Protein AF-A0A5J4VPL7-F1 (afdb_monomer_lite)

Secondary structure (DSSP, 8-state):
-----S-PEEEEESS-B--S-TTTB--B-TT-EEEEEEEEETTEEEEEETTEEEEEEGGGEEE---PEEPTTSTT-EEEEEEEEEETTEEEEEEEEE-TTSSBGGGS--EEEEE--B-GGG-EE---PEEE--HHHHHTT-HHHHHHH-----EE-----TT--------HHHHHHHHHHHHHHHT--HHHHTSHHHHHHHHHHHHHHHH-TTS-HHHHS----HHHHHHHHHHHHHHHHHHHHHTTTTS-EEEEEEEEEETTEEEEEEEEEETTS-PPPEEEEEEES---HHHHHHHHHHHHHHH-

Radius of gyration: 28.32 Å; chains: 1; bounding box: 57×48×78 Å

Foldseek 3Di:
DDDDPPDFFKKFFCAFDDDPDVPQAPGHHGRDIWTFPDDPDQQWTFIDFQHDTHIDTPVRIDGDQDFDADQADPQWTWRWDDWDDAPNWIKTWTFIAGPVRAGDVNDGWTWIDTQDADPPGWGFPPDIDTDDDVVCVVVVDPVVSVVVDDDGDTDHGPDDVPPPPVDPQDPRNVSVVVVVVCVVVVDDPPVCPDPVNVVVVVVLVVVCVVCVPDDSCNVDPDDDPVVVVVVVVVVVLVVLLVVVLVCVVFAKDKDWDWDQDPNWIKIWIWIDGPPDPDDTHGQDIDTDDPDPVVVVVSVVVSVVSND

Structure (mmCIF, N/CA/C/O backbone):
data_AF-A0A5J4VPL7-F1
#
_entry.id   AF-A0A5J4VPL7-F1
#
loop_
_atom_site.group_PDB
_atom_site.id
_atom_site.type_symbol
_atom_site.label_atom_id
_atom_site.label_alt_id
_atom_site.label_comp_id
_atom_site.label_asym_id
_atom_site.label_entity_id
_atom_site.label_seq_id
_atom_site.pdbx_PDB_ins_code
_atom_site.Cartn_x
_atom_site.Cartn_y
_atom_site.Cartn_z
_atom_site.occupancy
_atom_site.B_iso_or_equiv
_atom_site.auth_seq_id
_atom_site.auth_comp_id
_atom_site.auth_asym_id
_atom_site.auth_atom_id
_atom_site.pdbx_PDB_model_num
ATOM 1 N N . MET A 1 1 ? 12.538 11.332 7.276 1.00 23.44 1 MET A N 1
ATOM 2 C CA . MET A 1 1 ? 12.178 11.199 5.851 1.00 23.44 1 MET A CA 1
ATOM 3 C C . MET A 1 1 ? 12.459 9.764 5.444 1.00 23.44 1 MET A C 1
ATOM 5 O O . MET A 1 1 ? 13.620 9.404 5.334 1.00 23.44 1 MET A O 1
ATOM 9 N N . SER A 1 2 ? 11.433 8.923 5.329 1.00 20.81 2 SER A N 1
ATOM 10 C CA . SER A 1 2 ? 11.562 7.548 4.835 1.00 20.81 2 SER A CA 1
ATOM 11 C C . SER A 1 2 ? 10.943 7.485 3.443 1.00 20.81 2 SER A C 1
ATOM 13 O O . SER A 1 2 ? 9.731 7.590 3.274 1.00 20.81 2 SER A O 1
ATOM 15 N N . TYR A 1 3 ? 11.814 7.392 2.443 1.00 26.14 3 TYR A N 1
ATOM 16 C CA . TYR A 1 3 ? 11.463 7.212 1.042 1.00 26.14 3 TYR A CA 1
ATOM 17 C C . TYR A 1 3 ? 10.992 5.763 0.859 1.00 26.14 3 TYR A C 1
ATOM 19 O O . TYR A 1 3 ? 11.803 4.841 0.879 1.00 26.14 3 TYR A O 1
ATOM 27 N N . ILE A 1 4 ? 9.680 5.542 0.765 1.00 26.72 4 ILE A N 1
ATOM 28 C CA . ILE A 1 4 ? 9.129 4.258 0.315 1.00 26.72 4 ILE A CA 1
ATOM 29 C C . ILE A 1 4 ? 9.133 4.323 -1.220 1.00 26.72 4 ILE A C 1
ATOM 31 O O . ILE A 1 4 ? 8.490 5.229 -1.756 1.00 26.72 4 ILE A O 1
ATOM 35 N N . PRO A 1 5 ? 9.843 3.435 -1.944 1.00 32.41 5 PRO A N 1
ATOM 36 C CA . PRO A 1 5 ? 9.845 3.461 -3.402 1.00 32.41 5 PRO A CA 1
ATOM 37 C C . PRO A 1 5 ? 8.415 3.284 -3.921 1.00 32.41 5 PRO A C 1
ATOM 39 O O . PRO A 1 5 ? 7.732 2.320 -3.581 1.00 32.41 5 PRO A O 1
ATOM 42 N N . GLN A 1 6 ? 7.957 4.244 -4.722 1.00 40.38 6 GLN A N 1
ATOM 43 C CA . GLN A 1 6 ? 6.570 4.371 -5.179 1.00 40.38 6 GLN A CA 1
ATOM 44 C C . GLN A 1 6 ? 6.140 3.358 -6.256 1.00 40.38 6 GLN A C 1
ATOM 46 O O . GLN A 1 6 ? 4.995 3.394 -6.694 1.00 40.38 6 GLN A O 1
ATOM 51 N N . SER A 1 7 ? 6.988 2.414 -6.656 1.00 51.97 7 SER A N 1
ATOM 52 C CA . SER A 1 7 ? 6.589 1.257 -7.461 1.00 51.97 7 SER A CA 1
ATOM 53 C C . SER A 1 7 ? 7.705 0.224 -7.425 1.00 51.97 7 SER A C 1
ATOM 55 O O . SER A 1 7 ? 8.842 0.546 -7.758 1.00 51.97 7 SER A O 1
ATOM 57 N N . LEU A 1 8 ? 7.400 -1.009 -7.028 1.00 61.66 8 LEU A N 1
ATOM 58 C CA . LEU A 1 8 ? 8.299 -2.129 -7.288 1.00 61.66 8 LEU A CA 1
ATOM 59 C C . LEU A 1 8 ? 8.171 -2.510 -8.760 1.00 61.66 8 LEU A C 1
ATOM 61 O O . LEU A 1 8 ? 7.060 -2.786 -9.223 1.00 61.66 8 LEU A O 1
ATOM 65 N N . ASP A 1 9 ? 9.286 -2.531 -9.482 1.00 73.31 9 ASP A N 1
ATOM 66 C CA . ASP A 1 9 ? 9.279 -2.909 -10.890 1.00 73.31 9 ASP A CA 1
ATOM 67 C C . ASP A 1 9 ? 9.077 -4.427 -10.981 1.00 73.31 9 ASP A C 1
ATOM 69 O O . ASP A 1 9 ? 9.859 -5.216 -10.445 1.00 73.31 9 ASP A O 1
ATOM 73 N N . LYS A 1 10 ? 7.979 -4.856 -11.611 1.00 80.69 10 LYS A N 1
ATOM 74 C CA . LYS A 1 10 ? 7.698 -6.279 -11.823 1.00 80.69 10 LYS A CA 1
ATOM 75 C C . LYS A 1 10 ? 8.622 -6.797 -12.920 1.00 80.69 10 LYS A C 1
ATOM 77 O O . LYS A 1 10 ? 8.578 -6.293 -14.037 1.00 80.69 10 LYS A O 1
ATOM 82 N N . CYS A 1 11 ? 9.387 -7.836 -12.626 1.00 86.62 11 CYS A N 1
ATOM 83 C CA . CYS A 1 11 ? 10.280 -8.501 -13.565 1.00 86.62 11 CYS A CA 1
ATOM 84 C C . CYS A 1 11 ? 9.872 -9.968 -13.753 1.00 86.62 11 CYS A C 1
ATOM 86 O O . CYS A 1 11 ? 9.252 -10.575 -12.875 1.00 86.62 11 CYS A O 1
ATOM 88 N N . ILE A 1 12 ? 10.239 -10.541 -14.895 1.00 88.12 12 ILE A N 1
ATOM 89 C CA . ILE A 1 12 ? 10.185 -11.978 -15.168 1.00 88.12 12 ILE A CA 1
ATOM 90 C C . ILE A 1 12 ? 11.605 -12.478 -15.424 1.00 88.12 12 ILE A C 1
ATOM 92 O O . ILE A 1 12 ? 12.397 -11.821 -16.098 1.00 88.12 12 ILE A O 1
ATOM 96 N N . ALA A 1 13 ? 11.925 -13.652 -14.891 1.00 89.81 13 ALA A N 1
ATOM 97 C CA . ALA A 1 13 ? 13.175 -14.331 -15.177 1.00 89.81 13 ALA A CA 1
ATOM 98 C C . ALA A 1 13 ? 13.201 -14.841 -16.630 1.00 89.81 13 ALA A C 1
ATOM 100 O O . ALA A 1 13 ? 12.341 -15.622 -17.044 1.00 89.81 13 ALA A O 1
ATOM 101 N N . THR A 1 14 ? 14.194 -14.435 -17.416 1.00 89.69 14 THR A N 1
ATOM 102 C CA . THR A 1 14 ? 14.330 -14.816 -18.837 1.00 89.69 14 THR A CA 1
ATOM 103 C C . THR A 1 14 ? 14.987 -16.182 -19.030 1.00 89.69 14 THR A C 1
ATOM 105 O O . THR A 1 14 ? 14.786 -16.843 -20.056 1.00 89.69 14 THR A O 1
ATOM 108 N N . LYS A 1 15 ? 15.749 -16.627 -18.029 1.00 91.25 15 LYS A N 1
ATOM 109 C CA . LYS A 1 15 ? 16.484 -17.893 -17.983 1.00 91.25 15 LYS A CA 1
ATOM 110 C C . LYS A 1 15 ? 16.519 -18.432 -16.554 1.00 91.25 15 LYS A C 1
ATOM 112 O O . LYS A 1 15 ? 16.300 -17.683 -15.604 1.00 91.25 15 LYS A O 1
ATOM 117 N N . ASP A 1 16 ? 16.788 -19.726 -16.425 1.00 92.94 16 ASP A N 1
ATOM 118 C CA . ASP A 1 16 ? 17.039 -20.335 -15.122 1.00 92.94 16 ASP A CA 1
ATOM 119 C C . ASP A 1 16 ? 18.330 -19.760 -14.524 1.00 92.94 16 ASP A C 1
ATOM 121 O O . ASP A 1 16 ? 19.319 -19.537 -15.227 1.00 92.94 16 ASP A O 1
ATOM 125 N N . PHE A 1 17 ? 18.319 -19.530 -13.218 1.00 93.62 17 PHE A N 1
ATOM 126 C CA . PHE A 1 17 ? 19.462 -19.063 -12.451 1.00 93.62 17 PHE A CA 1
ATOM 127 C C . PHE A 1 17 ? 19.484 -19.804 -11.116 1.00 93.62 17 PHE A C 1
ATOM 129 O O . PHE A 1 17 ? 18.608 -19.598 -10.281 1.00 93.62 17 PHE A O 1
ATOM 136 N N . ASP A 1 18 ? 20.477 -20.672 -10.914 1.00 94.12 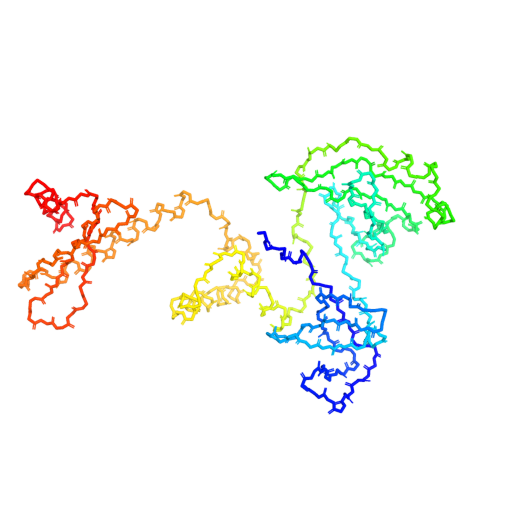18 ASP A N 1
ATOM 137 C CA . ASP A 1 18 ? 20.685 -21.380 -9.646 1.00 94.12 18 ASP A CA 1
ATOM 138 C C . ASP A 1 18 ? 22.063 -21.012 -9.073 1.00 94.12 18 ASP A C 1
ATOM 140 O O . ASP A 1 18 ? 23.076 -21.596 -9.466 1.00 94.12 18 ASP A O 1
ATOM 144 N N . PRO A 1 19 ? 22.139 -19.989 -8.204 1.00 91.00 19 PRO A N 1
ATOM 145 C CA . PRO A 1 19 ? 23.399 -19.546 -7.635 1.00 91.00 19 PRO A CA 1
ATOM 146 C C . PRO A 1 19 ? 23.920 -20.554 -6.598 1.00 91.00 19 PRO A C 1
ATOM 148 O O . PRO A 1 19 ? 23.133 -21.099 -5.816 1.00 91.00 19 PRO A O 1
ATOM 151 N N . PRO A 1 20 ? 25.249 -20.748 -6.509 1.00 85.06 20 PRO A N 1
ATOM 152 C CA . PRO A 1 20 ? 25.846 -21.555 -5.448 1.00 85.06 20 PRO A CA 1
ATOM 153 C C . PRO A 1 20 ? 25.600 -20.944 -4.058 1.00 85.06 20 PRO A C 1
ATOM 155 O O . PRO A 1 20 ? 25.399 -21.673 -3.090 1.00 85.06 20 PRO A O 1
ATOM 158 N N . ASP A 1 21 ? 25.545 -19.611 -3.960 1.00 91.19 21 ASP A N 1
ATOM 159 C CA . ASP A 1 21 ? 25.169 -18.893 -2.741 1.00 91.19 21 ASP A CA 1
ATOM 160 C C . ASP A 1 21 ? 23.673 -18.528 -2.740 1.00 91.19 21 ASP A C 1
ATOM 162 O O . ASP A 1 21 ? 23.258 -17.487 -3.250 1.00 91.19 21 ASP A O 1
ATOM 166 N N . LYS A 1 22 ? 22.858 -19.380 -2.113 1.00 88.81 22 LYS A N 1
ATOM 167 C CA . LYS A 1 22 ? 21.404 -19.176 -1.949 1.00 88.81 22 LYS A CA 1
ATOM 168 C C . LYS A 1 22 ? 21.044 -18.273 -0.762 1.00 88.81 22 LYS A C 1
ATOM 170 O O . LYS A 1 22 ? 19.864 -17.971 -0.544 1.00 88.81 22 LYS A O 1
ATOM 175 N N . VAL A 1 23 ? 22.037 -17.862 0.030 1.00 86.31 23 VAL A N 1
ATOM 176 C CA . VAL A 1 23 ? 21.850 -16.913 1.132 1.00 86.31 23 VAL A CA 1
ATOM 177 C C . VAL A 1 23 ? 21.761 -15.509 0.553 1.00 86.31 23 VAL A C 1
ATOM 179 O O . VAL A 1 23 ? 20.780 -14.812 0.808 1.00 86.31 23 VAL A O 1
ATOM 182 N N . SER A 1 24 ? 22.729 -15.131 -0.284 1.00 87.06 24 SER A N 1
ATOM 183 C CA . SER A 1 24 ? 22.794 -13.781 -0.859 1.00 87.06 24 SER A CA 1
ATOM 184 C C . SER A 1 24 ? 21.960 -13.610 -2.128 1.00 87.06 24 SER A C 1
ATOM 186 O O . SER A 1 24 ? 21.547 -12.488 -2.424 1.00 87.06 24 SER A O 1
ATOM 188 N N . TYR A 1 25 ? 21.702 -14.691 -2.874 1.00 91.38 25 TYR A N 1
ATOM 189 C CA . TYR A 1 25 ? 21.027 -14.637 -4.173 1.00 91.38 25 TYR A CA 1
ATOM 190 C C . TYR A 1 25 ? 19.726 -15.441 -4.213 1.00 91.38 25 TYR A C 1
ATOM 192 O O . TYR A 1 25 ? 19.582 -16.468 -3.547 1.00 91.38 25 TYR A O 1
ATOM 200 N N . TRP A 1 26 ? 18.780 -14.990 -5.039 1.00 92.88 26 TRP A N 1
ATOM 201 C CA . TRP A 1 26 ? 17.583 -15.770 -5.352 1.00 92.88 26 TRP A CA 1
ATOM 202 C C . TRP A 1 26 ? 17.867 -16.794 -6.453 1.00 92.88 26 TRP A C 1
ATOM 204 O O . TRP A 1 26 ? 18.264 -16.382 -7.543 1.00 92.88 26 TRP A O 1
ATOM 214 N N . PRO A 1 27 ? 17.596 -18.095 -6.240 1.00 92.81 27 PRO A N 1
ATOM 215 C CA . PRO A 1 27 ? 17.377 -19.003 -7.355 1.00 92.81 27 PRO A CA 1
ATOM 216 C C . PRO A 1 27 ? 16.074 -18.634 -8.075 1.00 92.81 27 PRO A C 1
ATOM 218 O O . PRO A 1 27 ? 15.053 -18.393 -7.425 1.00 92.81 27 PRO A O 1
ATOM 221 N N . LEU A 1 28 ? 16.111 -18.605 -9.405 1.00 92.19 28 LEU A N 1
ATOM 222 C CA . LEU A 1 28 ? 14.977 -18.281 -10.268 1.00 92.19 28 LEU A CA 1
ATOM 223 C C . LEU A 1 28 ? 14.817 -19.332 -11.359 1.00 92.19 28 LEU A C 1
ATOM 225 O O . LEU A 1 28 ? 15.798 -19.783 -11.951 1.00 92.19 28 LEU A O 1
ATOM 229 N N . LYS A 1 29 ? 13.570 -19.680 -11.666 1.00 91.75 29 LYS A N 1
ATOM 230 C CA . LYS A 1 29 ? 13.224 -20.426 -12.878 1.00 91.75 29 LYS A CA 1
ATOM 231 C C . LYS A 1 29 ? 12.783 -19.476 -13.980 1.00 91.75 29 LYS A C 1
ATOM 233 O O . LYS A 1 29 ? 12.150 -18.458 -13.717 1.00 91.75 29 LYS A O 1
ATOM 238 N N . LYS A 1 30 ? 13.043 -19.825 -15.233 1.00 89.50 30 LYS A N 1
ATOM 239 C CA . LYS A 1 30 ? 12.544 -19.091 -16.394 1.00 89.50 30 LYS A CA 1
ATOM 240 C C . LYS A 1 30 ? 11.022 -18.928 -16.313 1.00 89.50 30 LYS A C 1
ATOM 242 O O . LYS A 1 30 ? 10.291 -19.886 -16.071 1.00 89.50 30 LYS A O 1
ATOM 247 N N . GLY A 1 31 ? 10.549 -17.710 -16.556 1.00 79.94 31 GLY A N 1
ATOM 248 C CA . GLY A 1 31 ? 9.140 -17.330 -16.459 1.00 79.94 31 GLY A CA 1
ATOM 249 C C . GLY A 1 31 ? 8.687 -16.948 -15.047 1.00 79.94 31 GLY A C 1
ATOM 250 O O . GLY A 1 31 ? 7.560 -16.484 -14.879 1.00 79.94 31 GLY A O 1
ATOM 251 N N . GLU A 1 32 ? 9.538 -17.115 -14.034 1.00 85.56 32 GLU A N 1
ATOM 252 C CA . GLU A 1 32 ? 9.217 -16.758 -12.658 1.00 85.56 32 GLU A CA 1
ATOM 253 C C . GLU A 1 32 ? 9.157 -15.240 -12.471 1.00 85.56 32 GLU A C 1
ATOM 255 O O . GLU A 1 32 ? 9.992 -14.497 -12.984 1.00 85.56 32 GLU A O 1
ATOM 260 N N . VAL A 1 33 ? 8.149 -14.782 -11.729 1.00 83.69 33 VAL A N 1
ATOM 261 C CA . VAL A 1 33 ? 7.925 -13.366 -11.433 1.00 83.69 33 VAL A CA 1
ATOM 262 C C . VAL A 1 33 ? 8.683 -12.970 -10.171 1.00 83.69 33 VAL A C 1
ATOM 264 O O . VAL A 1 33 ? 8.578 -13.638 -9.144 1.00 83.69 33 VAL A O 1
ATOM 267 N N . ILE A 1 34 ? 9.368 -11.830 -10.220 1.00 87.31 34 ILE A N 1
ATOM 268 C CA . ILE A 1 34 ? 10.023 -11.219 -9.062 1.00 87.31 34 ILE A CA 1
ATOM 269 C C . ILE A 1 34 ? 9.912 -9.690 -9.114 1.00 87.31 34 ILE A C 1
ATOM 271 O O . ILE A 1 34 ? 9.652 -9.118 -10.169 1.00 87.31 34 ILE A O 1
ATOM 275 N N . TYR A 1 35 ? 10.087 -9.011 -7.981 1.00 83.56 35 TYR A N 1
ATOM 276 C CA . TYR A 1 35 ? 9.955 -7.557 -7.877 1.00 83.56 35 TYR A CA 1
ATOM 277 C C . TYR A 1 35 ? 11.310 -6.897 -7.655 1.00 83.56 35 TYR A C 1
ATOM 279 O O . TYR A 1 35 ? 11.950 -7.131 -6.632 1.00 83.56 35 TYR A O 1
ATOM 287 N N . ARG A 1 36 ? 11.758 -6.049 -8.580 1.00 84.75 36 ARG A N 1
ATOM 288 C CA . ARG A 1 36 ? 12.991 -5.276 -8.422 1.00 84.75 36 ARG A CA 1
ATOM 289 C C . ARG A 1 36 ? 12.736 -4.084 -7.498 1.00 84.75 36 ARG A C 1
ATOM 291 O O . ARG A 1 36 ? 11.857 -3.261 -7.741 1.00 84.75 36 ARG A O 1
ATOM 298 N N . VAL A 1 37 ? 13.521 -4.014 -6.424 1.00 78.19 37 VAL A N 1
ATOM 299 C CA . VAL A 1 37 ? 13.501 -2.932 -5.427 1.00 78.19 37 VAL A CA 1
ATOM 300 C C . VAL A 1 37 ? 14.450 -1.816 -5.841 1.00 78.19 37 VAL A C 1
ATOM 302 O O . VAL A 1 37 ? 14.122 -0.638 -5.741 1.00 78.19 37 VAL A O 1
ATOM 305 N N . SER A 1 38 ? 15.646 -2.188 -6.295 1.00 77.56 38 SER A N 1
ATOM 306 C CA . SER A 1 38 ? 16.658 -1.247 -6.759 1.00 77.56 38 SER A CA 1
ATOM 307 C C . SER A 1 38 ? 17.649 -1.927 -7.698 1.00 77.56 38 SER A C 1
ATOM 309 O O . SER A 1 38 ? 17.846 -3.144 -7.661 1.00 77.56 38 SER A O 1
ATOM 311 N N . LYS A 1 39 ? 18.294 -1.124 -8.545 1.00 81.19 39 LYS A N 1
ATOM 312 C CA . LYS A 1 39 ? 19.410 -1.549 -9.391 1.00 81.19 39 LYS A CA 1
ATOM 313 C C . LYS A 1 39 ? 20.698 -1.012 -8.767 1.00 81.19 39 LYS A C 1
ATOM 315 O O . LYS A 1 39 ? 20.858 0.199 -8.665 1.00 81.19 39 LYS A O 1
ATOM 320 N N . LEU A 1 40 ? 21.580 -1.895 -8.294 1.00 72.56 40 LEU A N 1
ATOM 321 C CA . LEU A 1 40 ? 22.816 -1.492 -7.602 1.00 72.56 40 LEU A CA 1
ATOM 322 C C . LEU A 1 40 ? 23.939 -1.165 -8.590 1.00 72.56 40 LEU A C 1
ATOM 324 O O . LEU A 1 40 ? 24.728 -0.254 -8.358 1.00 72.56 40 LEU A O 1
ATOM 328 N N . LYS A 1 41 ? 24.019 -1.935 -9.678 1.00 71.19 41 LYS A N 1
ATOM 329 C CA . LYS A 1 41 ? 24.999 -1.833 -10.771 1.00 71.19 41 LYS A CA 1
ATOM 330 C C . LYS A 1 41 ? 24.321 -2.293 -12.071 1.00 71.19 41 LYS A C 1
ATOM 332 O O . LYS A 1 41 ? 23.264 -2.925 -11.978 1.00 71.19 41 LYS A O 1
ATOM 337 N N . PRO A 1 42 ? 24.874 -2.021 -13.272 1.00 68.88 42 PRO A N 1
ATOM 338 C CA . PRO A 1 42 ? 24.319 -2.544 -14.527 1.00 68.88 42 PRO A CA 1
ATOM 339 C C . PRO A 1 42 ? 23.983 -4.042 -14.448 1.00 68.88 42 PRO A C 1
ATOM 341 O O . PRO A 1 42 ? 22.933 -4.441 -14.947 1.00 68.88 42 PRO A O 1
ATOM 344 N N . ASP A 1 43 ? 24.772 -4.805 -13.688 1.00 84.38 43 ASP A N 1
ATOM 345 C CA . ASP A 1 43 ? 24.729 -6.268 -13.661 1.00 84.38 43 ASP A CA 1
ATOM 346 C C . ASP A 1 43 ? 23.962 -6.856 -12.470 1.00 84.38 43 ASP A C 1
ATOM 348 O O . ASP A 1 43 ? 23.706 -8.054 -12.457 1.00 84.38 43 ASP A O 1
ATOM 352 N N . LEU A 1 44 ? 23.579 -6.058 -11.462 1.00 89.19 44 LEU A N 1
ATOM 353 C CA . LEU A 1 44 ? 22.960 -6.574 -10.231 1.00 89.19 44 LEU A CA 1
ATOM 354 C C . LEU A 1 44 ? 21.757 -5.751 -9.774 1.00 89.19 44 LEU A C 1
ATOM 356 O O . LEU A 1 44 ? 21.806 -4.521 -9.665 1.00 89.19 44 LEU A O 1
ATOM 360 N N . SER A 1 45 ? 20.698 -6.472 -9.425 1.00 88.25 45 SER A N 1
ATOM 361 C CA . SER A 1 45 ? 19.437 -5.945 -8.924 1.00 88.25 45 SER A CA 1
ATOM 362 C C . SER A 1 45 ? 19.131 -6.517 -7.540 1.00 88.25 45 SER A C 1
ATOM 364 O O . SER A 1 45 ? 19.265 -7.719 -7.310 1.00 88.25 45 SER A O 1
ATOM 366 N N . VAL A 1 46 ? 18.681 -5.666 -6.618 1.00 86.81 46 VAL A N 1
ATOM 367 C CA . VAL A 1 46 ? 18.060 -6.117 -5.367 1.00 86.81 46 VAL A CA 1
ATOM 368 C C . VAL A 1 46 ? 16.616 -6.442 -5.683 1.00 86.81 46 VAL A C 1
ATOM 370 O O . VAL A 1 46 ? 15.860 -5.576 -6.132 1.00 86.81 46 VAL A O 1
ATOM 373 N N . CYS A 1 47 ? 16.242 -7.691 -5.452 1.00 87.25 47 CYS A N 1
ATOM 374 C CA . CYS A 1 47 ? 14.926 -8.196 -5.781 1.00 87.25 47 CYS A CA 1
ATOM 375 C C . CYS A 1 47 ? 14.235 -8.766 -4.546 1.00 87.25 47 CYS A C 1
ATOM 377 O O . CYS A 1 47 ? 14.859 -9.339 -3.652 1.00 87.25 47 CYS A O 1
ATOM 379 N N . LEU A 1 48 ? 12.923 -8.596 -4.514 1.00 80.94 48 LEU A N 1
ATOM 380 C CA . LEU A 1 48 ? 12.034 -8.978 -3.438 1.00 80.94 48 LEU A CA 1
ATOM 381 C C . LEU A 1 48 ? 11.125 -10.106 -3.913 1.00 80.94 48 LEU A C 1
ATOM 383 O O . LEU A 1 48 ? 10.463 -10.002 -4.951 1.00 80.94 48 LEU A O 1
ATOM 387 N N . LYS A 1 49 ? 11.097 -11.177 -3.123 1.00 78.19 49 LYS A N 1
ATOM 388 C CA . LYS A 1 49 ? 10.177 -12.300 -3.280 1.00 78.19 49 LYS A CA 1
ATOM 389 C C . LYS A 1 49 ? 9.630 -12.658 -1.899 1.00 78.19 49 LYS A C 1
ATOM 391 O O . LYS A 1 49 ? 10.393 -12.949 -0.979 1.00 78.19 49 LYS A O 1
ATOM 396 N N . GLY A 1 50 ? 8.309 -12.587 -1.731 1.00 70.94 50 GLY A N 1
ATOM 397 C CA . GLY A 1 50 ? 7.680 -12.698 -0.412 1.00 70.94 50 GLY A CA 1
ATOM 398 C C . GLY A 1 50 ? 8.122 -11.566 0.523 1.00 70.94 50 GLY A C 1
ATOM 399 O O . GLY A 1 50 ? 7.904 -10.397 0.219 1.00 70.94 50 GLY A O 1
ATOM 400 N N . PHE A 1 51 ? 8.745 -11.917 1.651 1.00 65.25 51 PHE A N 1
ATOM 401 C CA . PHE A 1 51 ? 9.231 -10.972 2.671 1.00 65.25 51 PHE A CA 1
ATOM 402 C C . PHE A 1 51 ? 10.757 -10.785 2.662 1.00 65.25 51 PHE A C 1
ATOM 404 O O . PHE A 1 51 ? 11.298 -10.111 3.536 1.00 65.25 51 PHE A O 1
ATOM 411 N N . GLU A 1 52 ? 11.459 -11.383 1.697 1.00 76.31 52 GLU A N 1
ATOM 412 C CA . GLU A 1 52 ? 12.920 -11.423 1.661 1.00 76.31 52 GLU A CA 1
ATOM 413 C C . GLU A 1 52 ? 13.489 -10.688 0.441 1.00 76.31 52 GLU A C 1
ATOM 415 O O . GLU A 1 52 ? 13.073 -10.899 -0.704 1.00 76.31 52 GLU A O 1
ATOM 420 N N . THR A 1 53 ? 14.496 -9.849 0.690 1.00 83.00 53 THR A N 1
ATOM 421 C CA . THR A 1 53 ? 15.292 -9.188 -0.349 1.00 83.00 53 THR A CA 1
ATOM 422 C C . THR A 1 53 ? 16.607 -9.926 -0.559 1.00 83.00 53 THR A C 1
ATOM 424 O O . THR A 1 53 ? 17.381 -10.067 0.388 1.00 83.00 53 THR A O 1
ATOM 427 N N . LYS A 1 54 ? 16.894 -10.337 -1.795 1.00 91.12 54 LYS A N 1
ATOM 428 C CA . LYS A 1 54 ? 18.182 -10.928 -2.190 1.00 91.12 54 LYS A CA 1
ATOM 429 C C . LYS A 1 54 ? 18.622 -10.401 -3.549 1.00 91.12 54 LYS A C 1
ATOM 431 O O . LYS A 1 54 ? 17.868 -9.724 -4.251 1.00 91.12 54 LYS A O 1
ATOM 436 N N . LEU A 1 55 ? 19.865 -10.687 -3.907 1.00 91.56 55 LEU A N 1
ATOM 437 C CA . LEU A 1 55 ? 20.457 -10.259 -5.164 1.00 91.56 55 LEU A CA 1
ATOM 438 C C . LEU A 1 55 ? 20.036 -11.165 -6.320 1.00 91.56 55 LEU A C 1
ATOM 440 O O . LEU A 1 55 ? 19.878 -12.378 -6.174 1.00 91.56 55 LEU A O 1
ATOM 444 N N . VAL A 1 56 ? 19.885 -10.553 -7.488 1.00 91.81 56 VAL A N 1
ATOM 445 C CA . VAL A 1 56 ? 19.657 -11.235 -8.760 1.00 91.81 56 VAL A CA 1
ATOM 446 C C . VAL A 1 56 ? 20.470 -10.523 -9.841 1.00 91.81 56 VAL A C 1
ATOM 448 O O . VAL A 1 56 ? 20.453 -9.286 -9.883 1.00 91.81 56 VAL A O 1
ATOM 451 N N . PRO A 1 57 ? 21.176 -11.256 -10.716 1.00 91.75 57 PRO A N 1
ATOM 452 C CA . PRO A 1 57 ? 21.799 -10.668 -11.893 1.00 91.75 57 PRO A CA 1
ATOM 453 C C . PRO A 1 57 ? 20.775 -9.922 -12.760 1.00 91.75 57 PRO A C 1
ATOM 455 O O . PRO A 1 57 ? 19.701 -10.427 -13.072 1.00 91.75 57 PRO A O 1
ATOM 458 N N . SER A 1 58 ? 21.067 -8.687 -13.147 1.00 87.88 58 SER A N 1
ATOM 459 C CA . SER A 1 58 ? 20.120 -7.880 -13.925 1.00 87.88 58 SER A CA 1
ATOM 460 C C . SER A 1 58 ? 19.858 -8.463 -15.318 1.00 87.88 58 SER A C 1
ATOM 462 O O . SER A 1 58 ? 18.796 -8.219 -15.877 1.00 87.88 58 SER A O 1
ATOM 464 N N . ASP A 1 59 ? 20.791 -9.241 -15.870 1.00 88.56 59 ASP A N 1
ATOM 465 C CA . ASP A 1 59 ? 20.693 -9.879 -17.189 1.00 88.56 59 ASP A CA 1
ATOM 466 C C . ASP A 1 59 ? 19.771 -11.112 -17.211 1.00 88.56 59 ASP A C 1
ATOM 468 O O . ASP A 1 59 ? 19.365 -11.559 -18.285 1.00 88.56 59 ASP A O 1
ATOM 472 N N . VAL A 1 60 ? 19.431 -11.676 -16.043 1.00 91.31 60 VAL A N 1
ATOM 473 C CA . VAL A 1 60 ? 18.426 -12.749 -15.940 1.00 91.31 60 VAL A CA 1
ATOM 474 C C . VAL A 1 60 ? 17.004 -12.196 -15.845 1.00 91.31 60 VAL A C 1
ATOM 476 O O . VAL A 1 60 ? 16.061 -12.979 -15.827 1.00 91.31 60 VAL A O 1
ATOM 479 N N . LEU A 1 61 ? 16.831 -10.873 -15.773 1.00 89.44 61 LEU A N 1
ATOM 480 C CA . LEU A 1 61 ? 15.543 -10.219 -15.566 1.00 89.44 61 LEU A CA 1
ATOM 481 C C . LEU A 1 61 ? 15.116 -9.423 -16.794 1.00 89.44 61 LEU A C 1
ATOM 483 O O . LEU A 1 61 ? 15.873 -8.618 -17.327 1.00 89.44 61 LEU A O 1
ATOM 487 N N . GLU A 1 62 ? 13.855 -9.575 -17.166 1.00 86.94 62 GLU A N 1
ATOM 488 C CA . GLU A 1 62 ? 13.170 -8.700 -18.108 1.00 86.94 62 GLU A CA 1
ATOM 489 C C . GLU A 1 62 ? 12.050 -7.967 -17.379 1.00 86.94 62 GLU A C 1
ATOM 491 O O . GLU A 1 62 ? 11.310 -8.561 -16.589 1.00 86.94 62 GLU A O 1
ATOM 496 N N . ASP A 1 63 ? 11.941 -6.662 -17.610 1.00 80.00 63 ASP A N 1
ATOM 497 C CA . ASP A 1 63 ? 10.883 -5.866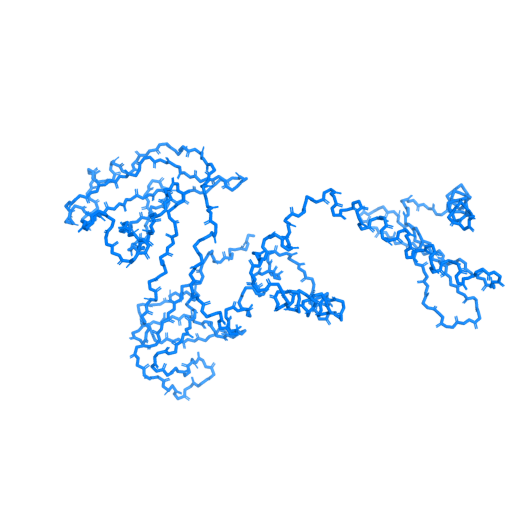 -17.005 1.00 80.00 63 ASP A CA 1
ATOM 498 C C . ASP A 1 63 ? 9.552 -6.238 -17.661 1.00 80.00 63 ASP A C 1
ATOM 500 O O . ASP A 1 63 ? 9.391 -6.200 -18.881 1.00 80.00 63 ASP A O 1
ATOM 504 N N . VAL A 1 64 ? 8.575 -6.618 -16.842 1.00 72.50 64 VAL A N 1
ATOM 505 C CA . VAL A 1 64 ? 7.218 -6.833 -17.328 1.00 72.50 64 VAL A CA 1
ATOM 506 C C . VAL A 1 64 ? 6.648 -5.463 -17.621 1.00 72.50 64 VAL A C 1
ATOM 508 O O . VAL A 1 64 ? 6.427 -4.694 -16.684 1.00 72.50 64 VAL A O 1
ATOM 511 N N . ASP A 1 65 ? 6.377 -5.186 -18.900 1.00 64.44 65 ASP A N 1
ATOM 512 C CA . ASP A 1 65 ? 5.673 -3.982 -19.344 1.00 64.44 65 ASP A CA 1
ATOM 513 C C . ASP A 1 65 ? 4.408 -3.790 -18.486 1.00 64.44 65 ASP A C 1
ATOM 515 O O . ASP A 1 65 ? 3.357 -4.412 -18.689 1.00 64.44 65 ASP A O 1
ATOM 519 N N . THR A 1 66 ? 4.515 -2.935 -17.471 1.00 62.34 66 THR A N 1
ATOM 520 C CA . THR A 1 66 ? 3.389 -2.513 -16.654 1.00 62.34 66 THR A CA 1
ATOM 521 C C . THR A 1 66 ? 2.811 -1.295 -17.342 1.00 62.34 66 THR A C 1
ATOM 523 O O . THR A 1 66 ? 3.272 -0.171 -17.185 1.00 62.34 66 THR A O 1
ATOM 526 N N . PHE A 1 67 ? 1.801 -1.538 -18.171 1.00 68.69 67 PHE A N 1
ATOM 527 C CA . PHE A 1 67 ? 1.009 -0.465 -18.748 1.00 68.69 67 PHE A CA 1
ATOM 528 C C . PHE A 1 67 ? 0.252 0.237 -17.621 1.00 68.69 67 PHE A C 1
ATOM 530 O O . PHE A 1 67 ? -0.581 -0.375 -16.947 1.00 68.69 67 PHE A O 1
ATOM 537 N N . ILE A 1 68 ? 0.562 1.510 -17.401 1.00 72.31 68 ILE A N 1
ATOM 538 C CA . ILE A 1 68 ? -0.118 2.345 -16.406 1.00 72.31 68 ILE A CA 1
ATOM 539 C C . ILE A 1 68 ? -1.177 3.155 -17.143 1.00 72.31 68 ILE A C 1
ATOM 541 O O . ILE A 1 68 ? -0.902 3.678 -18.217 1.00 72.31 68 ILE A O 1
ATOM 545 N N . GLN A 1 69 ? -2.392 3.268 -16.613 1.00 73.25 69 GLN A N 1
ATOM 546 C CA . GLN A 1 69 ? -3.385 4.148 -17.229 1.00 73.25 69 GLN A CA 1
ATOM 547 C C . GLN A 1 69 ? -2.895 5.601 -17.208 1.00 73.25 69 GLN A C 1
ATOM 549 O O . GLN A 1 69 ? -2.364 6.072 -16.201 1.00 73.25 69 GLN A O 1
ATOM 554 N N . HIS A 1 70 ? -3.097 6.313 -18.313 1.00 82.19 70 HIS A N 1
ATOM 555 C CA . HIS A 1 70 ? -2.742 7.715 -18.414 1.00 82.19 70 HIS A CA 1
ATOM 556 C C . HIS A 1 70 ? -3.545 8.550 -17.395 1.00 82.19 70 HIS A C 1
ATOM 558 O O . HIS A 1 70 ? -4.774 8.447 -17.354 1.00 82.19 70 HIS A O 1
ATOM 564 N N . PRO A 1 71 ? -2.898 9.413 -16.588 1.00 76.06 71 PRO A N 1
ATOM 565 C CA . PRO A 1 71 ? -3.543 10.074 -15.450 1.00 76.06 71 PRO A CA 1
ATOM 566 C C . PRO A 1 71 ? -4.670 11.039 -15.841 1.00 76.06 71 PRO A C 1
ATOM 568 O O . PRO A 1 71 ? -5.494 11.380 -14.997 1.00 76.06 71 PRO A O 1
ATOM 571 N N . PHE A 1 72 ? -4.734 11.485 -17.099 1.00 82.62 72 PHE A N 1
ATOM 572 C CA . PHE A 1 72 ? -5.723 12.470 -17.567 1.00 82.62 72 PHE A CA 1
ATOM 573 C C . PHE A 1 72 ? -6.510 12.055 -18.822 1.00 82.62 72 PHE A C 1
ATOM 575 O O . PHE A 1 72 ? -7.387 12.807 -19.255 1.00 82.62 72 PHE A O 1
ATOM 582 N N . GLN A 1 73 ? -6.210 10.889 -19.407 1.00 81.81 73 GLN A N 1
ATOM 583 C CA . GLN A 1 73 ? -6.795 10.428 -20.674 1.00 81.81 73 GLN A CA 1
ATOM 584 C C . GLN A 1 73 ? -7.357 9.016 -20.487 1.00 81.81 73 GLN A C 1
ATOM 586 O O . GLN A 1 73 ? -6.620 8.083 -20.172 1.00 81.81 73 GLN A O 1
ATOM 591 N N . ASP A 1 74 ? -8.665 8.865 -20.668 1.00 78.00 74 ASP A N 1
ATOM 592 C CA . ASP A 1 74 ? -9.340 7.578 -20.517 1.00 78.00 74 ASP A CA 1
ATOM 593 C C . ASP A 1 74 ? -9.023 6.654 -21.700 1.00 78.00 74 ASP A C 1
ATOM 595 O O . ASP A 1 74 ? -8.948 7.094 -22.844 1.00 78.00 74 ASP A O 1
ATOM 599 N N . GLY A 1 75 ? -8.812 5.362 -21.428 1.00 75.38 75 GLY A N 1
ATOM 600 C CA . GLY A 1 75 ? -8.500 4.363 -22.461 1.00 75.38 75 GLY A CA 1
ATOM 601 C C . GLY A 1 75 ? -7.070 4.409 -23.020 1.00 75.38 75 GLY A C 1
ATOM 602 O O . GLY A 1 75 ? -6.701 3.516 -23.787 1.00 75.38 75 GLY A O 1
ATOM 603 N N . VAL A 1 76 ? -6.259 5.387 -22.601 1.00 82.50 76 VAL A N 1
ATOM 604 C CA . VAL A 1 76 ? -4.841 5.511 -22.959 1.00 82.50 76 VAL A CA 1
ATOM 605 C C . VAL A 1 76 ? -3.973 4.931 -21.851 1.00 82.50 76 VAL A C 1
ATOM 607 O O . VAL A 1 76 ? -4.175 5.206 -20.668 1.00 82.50 76 VAL A O 1
ATOM 610 N N . PHE A 1 77 ? -2.982 4.140 -22.237 1.00 83.19 77 PHE A N 1
ATOM 611 C CA . PHE A 1 77 ? -2.013 3.524 -21.345 1.00 83.19 77 PHE A CA 1
ATOM 612 C C . PHE A 1 77 ? -0.602 3.979 -21.678 1.00 83.19 77 PHE A C 1
ATOM 614 O O . PHE A 1 77 ? -0.266 4.258 -22.821 1.00 83.19 77 PHE A O 1
ATOM 621 N N . ILE A 1 78 ? 0.240 4.018 -20.664 1.00 82.44 78 ILE A N 1
ATOM 622 C CA . ILE A 1 78 ? 1.620 4.458 -20.712 1.00 82.44 78 ILE A CA 1
ATOM 623 C C . ILE A 1 78 ? 2.489 3.208 -20.747 1.00 82.44 78 ILE A C 1
ATOM 625 O O . ILE A 1 78 ? 2.553 2.472 -19.760 1.00 82.44 78 ILE A O 1
ATOM 629 N N . LYS A 1 79 ? 3.186 2.982 -21.863 1.00 85.75 79 LYS A N 1
ATOM 630 C CA . LYS A 1 79 ? 4.379 2.132 -21.881 1.00 85.75 79 LYS A CA 1
ATOM 631 C C . LYS A 1 79 ? 5.585 3.001 -21.536 1.00 85.75 79 LYS A C 1
ATOM 633 O O . LYS A 1 79 ? 6.050 3.773 -22.375 1.00 85.75 79 LYS A O 1
ATOM 638 N N . LYS A 1 80 ? 6.041 2.917 -20.286 1.00 82.06 80 LYS A N 1
ATOM 639 C CA . LYS A 1 80 ? 7.197 3.670 -19.780 1.00 82.06 80 LYS A CA 1
ATOM 640 C C . LYS A 1 80 ? 8.453 3.295 -20.571 1.00 82.06 80 LYS A C 1
ATOM 642 O O . LYS A 1 80 ? 8.701 2.114 -20.785 1.00 82.06 80 LYS A O 1
ATOM 647 N N . ASN A 1 81 ? 9.224 4.300 -20.984 1.00 84.44 81 ASN A N 1
ATOM 648 C CA . ASN A 1 81 ? 10.508 4.110 -21.654 1.00 84.44 81 ASN A CA 1
ATOM 649 C C . ASN A 1 81 ? 11.658 4.576 -20.742 1.00 84.44 81 ASN A C 1
ATOM 651 O O . ASN A 1 81 ? 12.443 3.759 -20.274 1.00 84.44 81 ASN A O 1
ATOM 655 N N . GLU A 1 82 ? 11.685 5.858 -20.366 1.00 84.62 82 GLU A N 1
ATOM 656 C CA . GLU A 1 82 ? 12.714 6.429 -19.480 1.00 84.62 82 GLU A CA 1
ATOM 657 C C . GLU A 1 82 ? 12.092 7.447 -18.514 1.00 84.62 82 GLU A C 1
ATOM 659 O O . GLU A 1 82 ? 11.110 8.112 -18.844 1.00 84.62 82 GLU A O 1
ATOM 664 N N . VAL A 1 83 ? 12.673 7.595 -17.321 1.00 83.00 83 VAL A N 1
ATOM 665 C CA . VAL A 1 83 ? 12.430 8.749 -16.443 1.00 83.00 83 VAL A CA 1
ATOM 666 C C . VAL A 1 83 ? 13.758 9.453 -16.216 1.00 83.00 83 VAL A C 1
ATOM 668 O O . VAL A 1 83 ? 14.734 8.809 -15.839 1.00 83.00 83 VAL A O 1
ATOM 671 N N . PHE A 1 84 ? 13.788 10.764 -16.431 1.00 83.62 84 PHE A N 1
ATOM 672 C CA . PHE A 1 84 ? 14.982 11.584 -16.244 1.00 83.62 84 PHE A CA 1
ATOM 673 C C . PHE A 1 84 ? 14.636 12.935 -15.615 1.00 83.62 84 PHE A C 1
ATOM 675 O O . PHE A 1 84 ? 13.475 13.345 -15.590 1.00 83.62 84 PHE A O 1
ATOM 682 N N . GLU A 1 85 ? 15.646 13.627 -15.093 1.00 85.38 85 GLU A N 1
ATOM 683 C CA . GLU A 1 85 ? 15.481 14.941 -14.470 1.00 85.38 85 GLU A CA 1
ATOM 684 C C . GLU A 1 85 ? 15.753 16.078 -15.464 1.00 85.38 85 GLU A C 1
ATOM 686 O O . GLU A 1 85 ? 16.733 16.056 -16.209 1.00 85.38 85 GLU A O 1
ATOM 691 N N . ALA A 1 86 ? 14.879 17.084 -15.468 1.00 86.75 86 ALA A N 1
ATOM 692 C CA . ALA A 1 86 ? 15.012 18.310 -16.247 1.00 86.75 86 ALA A CA 1
ATOM 693 C C . ALA A 1 86 ? 14.388 19.482 -15.478 1.00 86.75 86 ALA A C 1
ATOM 695 O O . ALA A 1 86 ? 13.230 19.403 -15.071 1.00 86.75 86 ALA A O 1
ATOM 696 N N . PHE A 1 87 ? 15.138 20.576 -15.296 1.00 90.06 87 PHE A N 1
ATOM 697 C CA . PHE A 1 87 ? 14.688 21.777 -14.567 1.00 90.06 87 PHE A CA 1
ATOM 698 C C . PHE A 1 87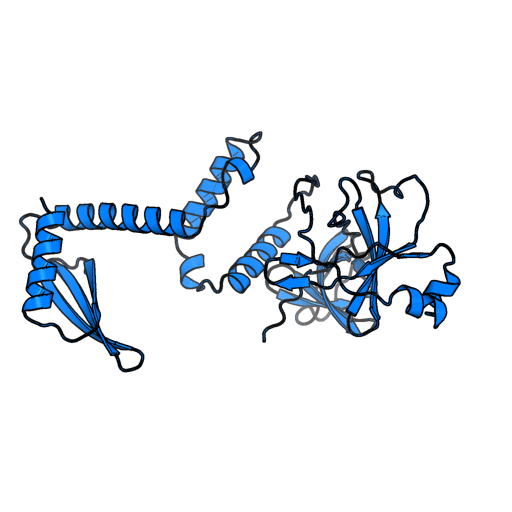 ? 14.086 21.456 -13.188 1.00 90.06 87 PHE A C 1
ATOM 700 O O . PHE A 1 87 ? 12.986 21.909 -12.876 1.00 90.06 87 PHE A O 1
ATOM 707 N N . GLU A 1 88 ? 14.789 20.630 -12.402 1.00 86.69 88 GLU A N 1
ATOM 708 C CA . GLU A 1 88 ? 14.371 20.181 -11.058 1.00 86.69 88 GLU A CA 1
ATOM 709 C C . GLU A 1 88 ? 13.049 19.393 -11.036 1.00 86.69 88 GLU A C 1
ATOM 711 O O . GLU A 1 88 ? 12.383 19.281 -10.007 1.00 86.69 88 GLU A O 1
ATOM 716 N N . LYS A 1 89 ? 12.650 18.827 -12.179 1.00 86.50 89 LYS A N 1
ATOM 717 C CA . LYS A 1 89 ? 11.445 18.009 -12.321 1.00 86.50 89 LYS A CA 1
ATOM 718 C C . LYS A 1 89 ? 11.794 16.655 -12.900 1.00 86.50 89 LYS A C 1
ATOM 720 O O . LYS A 1 89 ? 12.653 16.545 -13.770 1.00 86.50 89 LYS A O 1
ATOM 725 N N . GLN A 1 90 ? 11.051 15.637 -12.488 1.00 86.94 90 GLN A N 1
ATOM 726 C CA . GLN A 1 90 ? 11.078 14.343 -13.157 1.00 86.94 90 GLN A CA 1
ATOM 727 C C . GLN A 1 90 ? 10.175 14.373 -14.391 1.00 86.94 90 GLN A C 1
ATOM 729 O O . GLN A 1 90 ? 9.002 14.754 -14.310 1.00 86.94 90 GLN A O 1
ATOM 734 N N . ILE A 1 91 ? 10.732 13.962 -15.525 1.00 89.31 91 ILE A N 1
ATOM 735 C CA . ILE A 1 91 ? 10.055 13.847 -16.811 1.00 89.31 91 ILE A CA 1
ATOM 736 C C . ILE A 1 91 ? 10.017 12.373 -17.205 1.00 89.31 91 ILE A C 1
ATOM 738 O O . ILE A 1 91 ? 11.041 11.692 -17.206 1.00 89.31 91 ILE A O 1
ATOM 742 N N . LEU A 1 92 ? 8.826 11.887 -17.541 1.00 87.94 92 LEU A N 1
ATOM 743 C CA . LEU A 1 92 ? 8.597 10.541 -18.051 1.00 87.94 92 LEU A CA 1
ATOM 744 C C . LEU A 1 92 ? 8.485 10.584 -19.571 1.00 87.94 92 LEU A C 1
ATOM 746 O O . LEU A 1 92 ? 7.574 11.210 -20.110 1.00 87.94 92 LEU A O 1
ATOM 750 N N . TYR A 1 93 ? 9.380 9.862 -20.231 1.00 89.81 93 TYR A N 1
ATOM 751 C CA . TYR A 1 93 ? 9.303 9.509 -21.639 1.00 89.81 93 TYR A CA 1
ATOM 752 C C . TYR A 1 93 ? 8.558 8.180 -21.791 1.00 89.81 93 TYR A C 1
ATOM 754 O O . TYR A 1 93 ? 8.920 7.171 -21.175 1.00 89.81 93 TYR A O 1
ATOM 762 N N . TYR A 1 94 ? 7.505 8.170 -22.604 1.00 88.69 94 TYR A N 1
ATOM 763 C CA . TYR A 1 94 ? 6.659 6.998 -22.776 1.00 88.69 94 TYR A CA 1
ATOM 764 C C . TYR A 1 94 ? 6.017 6.909 -24.168 1.00 88.69 94 TYR A C 1
ATOM 766 O O . TYR A 1 94 ? 5.985 7.880 -24.931 1.00 88.69 94 TYR A O 1
ATOM 774 N N . HIS A 1 95 ? 5.463 5.732 -24.470 1.00 88.69 95 HIS A N 1
ATOM 775 C CA . HIS A 1 95 ? 4.605 5.505 -25.634 1.00 88.69 95 HIS A CA 1
ATOM 776 C C . HIS A 1 95 ? 3.142 5.331 -25.208 1.00 88.69 95 HIS A C 1
ATOM 778 O O . HIS A 1 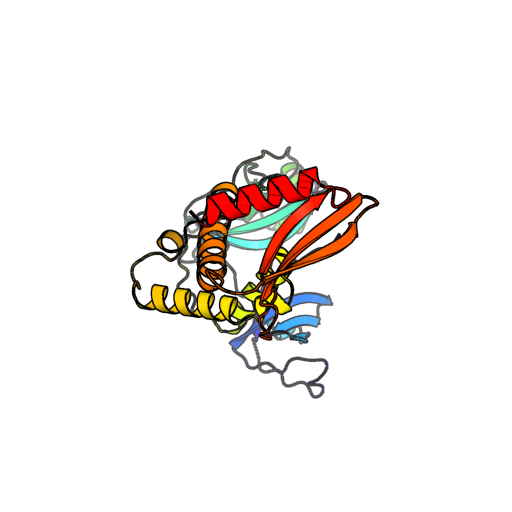95 ? 2.866 4.510 -24.323 1.00 88.69 95 HIS A O 1
ATOM 784 N N . PRO A 1 96 ? 2.196 6.069 -25.815 1.00 88.62 96 PRO A N 1
ATOM 785 C CA . PRO A 1 96 ? 0.778 5.878 -25.564 1.00 88.62 96 PRO A CA 1
ATOM 786 C C . PRO A 1 96 ? 0.283 4.603 -26.257 1.00 88.62 96 PRO A C 1
ATOM 788 O O . PRO A 1 96 ? 0.518 4.375 -27.444 1.00 88.62 96 PRO A O 1
ATOM 791 N N . MET A 1 97 ? -0.452 3.786 -25.517 1.00 85.44 97 MET A N 1
ATOM 792 C CA . MET A 1 97 ? -0.987 2.497 -25.940 1.00 85.44 97 MET A CA 1
ATOM 793 C C . MET A 1 97 ? -2.500 2.471 -25.721 1.00 85.44 97 MET A C 1
ATOM 795 O O . MET A 1 97 ? -3.016 3.141 -24.830 1.00 85.44 97 MET A O 1
ATOM 799 N N . ASN A 1 98 ? -3.226 1.686 -26.508 1.00 82.38 98 ASN A N 1
ATOM 800 C CA . ASN A 1 98 ? -4.638 1.399 -26.266 1.00 82.38 98 ASN A CA 1
ATOM 801 C C . ASN A 1 98 ? -4.814 0.192 -25.320 1.00 82.38 98 ASN A C 1
ATOM 803 O O . ASN A 1 98 ? -3.850 -0.488 -24.963 1.00 82.38 98 ASN A O 1
ATOM 807 N N . GLN A 1 99 ? -6.062 -0.119 -24.951 1.00 73.56 99 GLN A N 1
ATOM 808 C CA . GLN A 1 99 ? -6.407 -1.275 -24.101 1.00 73.56 99 GLN A CA 1
ATOM 809 C C . GLN A 1 99 ? -5.891 -2.623 -24.640 1.00 73.56 99 GLN A C 1
ATOM 811 O O . GLN A 1 99 ? -5.597 -3.530 -23.867 1.00 73.56 99 GLN A O 1
ATOM 816 N N . GLN A 1 100 ? -5.740 -2.752 -25.961 1.00 76.56 100 GLN A N 1
ATOM 817 C CA . GLN A 1 100 ? -5.231 -3.959 -26.622 1.00 76.56 100 GLN A CA 1
ATOM 818 C C . GLN A 1 100 ? -3.695 -4.019 -26.670 1.00 76.56 100 GLN A C 1
ATOM 820 O O . GLN A 1 100 ? -3.147 -4.883 -27.353 1.00 76.56 100 GLN A O 1
ATOM 825 N N . ARG A 1 101 ? -2.990 -3.108 -25.981 1.00 72.50 101 ARG A N 1
ATOM 826 C CA . ARG A 1 101 ? -1.521 -2.986 -26.000 1.00 72.50 101 ARG A CA 1
ATOM 827 C C . ARG A 1 101 ? -0.955 -2.737 -27.399 1.00 72.50 101 ARG A C 1
ATOM 829 O O . ARG A 1 101 ? 0.172 -3.124 -27.697 1.00 72.50 101 ARG A O 1
ATOM 836 N N . LYS A 1 102 ? -1.724 -2.075 -28.258 1.00 81.81 102 LYS A N 1
ATOM 837 C CA . LYS A 1 102 ? -1.235 -1.528 -29.526 1.00 81.81 102 LYS A CA 1
ATOM 838 C C . LYS A 1 102 ? -0.972 -0.042 -29.353 1.00 81.81 102 LYS A C 1
ATOM 840 O O . LYS A 1 102 ? -1.589 0.593 -28.499 1.00 81.81 102 LYS A O 1
ATOM 845 N N . ASN A 1 103 ? -0.091 0.505 -30.181 1.00 81.81 103 ASN A N 1
ATOM 846 C CA . ASN A 1 103 ? 0.144 1.943 -30.236 1.00 81.81 103 ASN A CA 1
ATOM 847 C C . ASN A 1 103 ? -1.191 2.688 -30.365 1.00 81.81 103 ASN A C 1
ATOM 849 O O . ASN A 1 103 ? -2.036 2.318 -31.188 1.00 81.81 103 ASN A O 1
ATOM 853 N N . HIS A 1 104 ? -1.391 3.709 -29.535 1.00 72.31 104 HIS A N 1
ATOM 854 C CA . HIS A 1 104 ? -2.577 4.552 -29.606 1.00 72.31 104 HIS A CA 1
ATOM 855 C C . HIS A 1 104 ? -2.635 5.222 -30.990 1.00 72.31 104 HIS A C 1
ATOM 857 O O . HIS A 1 104 ? -1.647 5.794 -31.446 1.00 72.31 104 HIS A O 1
ATOM 863 N N . ASP A 1 105 ? -3.768 5.107 -31.686 1.00 73.31 105 ASP A N 1
ATOM 864 C CA . ASP A 1 105 ? -3.948 5.494 -33.100 1.00 73.31 105 ASP A CA 1
ATOM 865 C C . ASP A 1 105 ? -3.057 4.743 -34.117 1.00 73.31 105 ASP A C 1
ATOM 867 O O . ASP A 1 105 ? -2.909 5.182 -35.255 1.00 73.31 105 ASP A O 1
ATOM 871 N N . GLY A 1 106 ? -2.434 3.623 -33.732 1.00 70.31 106 GLY A N 1
ATOM 872 C CA . GLY A 1 106 ? -1.581 2.810 -34.611 1.00 70.31 106 GLY A CA 1
ATOM 873 C C . GLY A 1 106 ? -0.183 3.381 -34.888 1.00 70.31 106 GLY A C 1
ATOM 874 O O . GLY A 1 106 ? 0.619 2.715 -35.539 1.00 70.31 106 GLY A O 1
ATOM 875 N N . LEU A 1 107 ? 0.149 4.566 -34.365 1.00 72.75 107 LEU A N 1
ATOM 876 C CA . LEU A 1 107 ? 1.428 5.249 -34.593 1.00 72.75 107 LEU A CA 1
ATOM 877 C C . LEU A 1 107 ? 2.328 5.183 -33.357 1.00 72.75 107 LEU A C 1
ATOM 879 O O . LEU A 1 107 ? 1.885 5.484 -32.250 1.00 72.75 107 LEU A O 1
ATOM 883 N N . LEU A 1 108 ? 3.609 4.851 -33.539 1.00 80.06 108 LEU A N 1
ATOM 884 C CA . LEU A 1 108 ? 4.593 4.954 -32.461 1.00 80.06 108 LEU A CA 1
ATOM 885 C C . LEU A 1 108 ? 4.874 6.440 -32.189 1.00 80.06 108 LEU A C 1
ATOM 887 O O . LEU A 1 108 ? 5.516 7.107 -32.993 1.00 80.06 108 LEU A O 1
ATOM 891 N N . ARG A 1 109 ? 4.355 6.965 -31.076 1.00 84.00 109 ARG A N 1
ATOM 892 C CA . ARG A 1 109 ? 4.545 8.363 -30.657 1.00 84.00 109 ARG A CA 1
ATOM 893 C C . ARG A 1 109 ? 5.461 8.427 -29.443 1.00 84.00 109 ARG A C 1
ATOM 895 O O . ARG A 1 109 ? 5.322 7.596 -28.545 1.00 84.00 109 ARG A O 1
ATOM 902 N N . HIS A 1 110 ? 6.358 9.410 -29.397 1.00 88.69 110 HIS A N 1
ATOM 903 C CA . HIS A 1 110 ? 7.186 9.677 -28.223 1.00 88.69 110 HIS A CA 1
ATOM 904 C C . HIS A 1 110 ? 6.598 10.860 -27.458 1.00 88.69 110 HIS A C 1
ATOM 906 O O . HIS A 1 110 ? 6.612 11.995 -27.943 1.00 88.69 110 HIS A O 1
ATOM 912 N N . ASN A 1 111 ? 6.060 10.582 -26.274 1.00 90.94 111 ASN A N 1
ATOM 913 C CA . ASN A 1 111 ? 5.444 11.589 -25.422 1.00 90.94 111 ASN A CA 1
ATOM 914 C C . ASN A 1 111 ? 6.254 11.790 -24.147 1.00 90.94 111 ASN A C 1
ATOM 916 O O . ASN A 1 111 ? 6.844 10.850 -23.607 1.00 90.94 111 ASN A O 1
ATOM 920 N N . PHE A 1 112 ? 6.227 13.025 -23.658 1.00 92.12 112 PHE A N 1
ATOM 921 C CA . PHE A 1 112 ? 6.901 13.448 -22.444 1.00 92.12 112 PHE A CA 1
ATOM 922 C C . PHE A 1 112 ? 5.891 14.101 -21.507 1.00 92.12 112 PHE A C 1
ATOM 924 O O . PHE A 1 112 ? 5.236 15.079 -21.881 1.00 92.12 112 PHE A O 1
ATOM 931 N N . MET A 1 113 ? 5.793 13.583 -20.283 1.00 91.75 113 MET A N 1
ATOM 932 C CA . MET A 1 113 ? 4.962 14.172 -19.232 1.00 91.75 113 MET A CA 1
ATOM 933 C C . MET A 1 113 ? 5.794 14.543 -18.009 1.00 91.75 113 MET A C 1
ATOM 935 O O . MET A 1 113 ? 6.798 13.905 -17.696 1.00 91.75 113 MET A O 1
ATOM 939 N N . CYS A 1 114 ? 5.334 15.554 -17.279 1.00 89.88 114 CYS A N 1
ATOM 940 C CA . CYS A 1 114 ? 5.897 15.910 -15.987 1.00 89.88 114 CYS A CA 1
ATOM 941 C C . CYS A 1 114 ? 5.298 15.041 -14.878 1.00 89.88 114 CYS A C 1
ATOM 943 O O . CYS A 1 114 ? 4.084 15.018 -14.694 1.00 89.88 114 CYS A O 1
ATOM 945 N N . CYS A 1 115 ? 6.154 14.395 -14.089 1.00 84.50 115 CYS A N 1
ATOM 946 C CA . CYS A 1 115 ? 5.752 13.524 -12.983 1.00 84.50 115 CYS A CA 1
ATOM 947 C C . CYS A 1 115 ? 5.556 14.269 -11.654 1.00 84.50 115 CYS A C 1
ATOM 949 O O . CYS A 1 115 ? 5.427 13.635 -10.608 1.00 84.50 115 CYS A O 1
ATOM 951 N N . GLN A 1 116 ? 5.565 15.606 -11.655 1.00 85.25 116 GLN A N 1
ATOM 952 C CA . GLN A 1 116 ? 5.486 16.381 -10.419 1.00 85.25 116 GLN A CA 1
ATOM 953 C C . GLN A 1 116 ? 4.149 16.150 -9.700 1.00 85.25 116 GLN A C 1
ATOM 955 O O . GLN A 1 116 ? 3.073 16.420 -10.242 1.00 85.25 116 GLN A O 1
ATOM 960 N N . THR A 1 117 ? 4.234 15.720 -8.442 1.00 79.31 117 THR A N 1
ATOM 961 C CA . THR A 1 117 ? 3.092 15.563 -7.534 1.00 79.31 117 THR A CA 1
ATOM 962 C C . THR A 1 117 ? 3.026 16.705 -6.520 1.00 79.31 117 THR A C 1
ATOM 964 O O . THR A 1 117 ? 4.059 17.245 -6.118 1.00 79.31 117 THR A O 1
ATOM 967 N N . PHE A 1 118 ? 1.820 17.043 -6.065 1.00 77.12 118 PHE A N 1
ATOM 968 C CA . PHE A 1 118 ? 1.556 18.069 -5.053 1.00 77.12 118 PHE A CA 1
ATOM 969 C C . PHE A 1 118 ? 0.665 17.521 -3.927 1.00 77.12 118 PHE A C 1
ATOM 971 O O . PHE A 1 118 ? 0.115 16.419 -4.018 1.00 77.12 118 PHE A O 1
ATOM 978 N N . GLU A 1 119 ? 0.489 18.311 -2.865 1.00 71.69 119 GLU A N 1
ATOM 979 C CA . GLU A 1 119 ? -0.432 17.986 -1.772 1.00 71.69 119 GLU A CA 1
ATOM 980 C C . GLU A 1 119 ? -1.865 17.723 -2.265 1.00 71.69 119 GLU A C 1
ATOM 982 O O . GLU A 1 119 ? -2.315 18.239 -3.291 1.00 71.69 119 GLU A O 1
ATOM 987 N N . GLY A 1 120 ? -2.593 16.882 -1.526 1.00 56.78 120 GLY A N 1
ATOM 988 C CA . GLY A 1 120 ? -3.970 16.515 -1.867 1.00 56.78 120 GLY A CA 1
ATOM 989 C C . GLY A 1 120 ? -4.102 15.574 -3.072 1.00 56.78 120 GLY A C 1
ATOM 990 O O . GLY A 1 120 ? -5.208 15.406 -3.582 1.00 56.78 120 GLY A O 1
ATOM 991 N N . GLY A 1 121 ? -3.002 14.958 -3.523 1.00 62.41 121 GLY A N 1
ATOM 992 C CA . GLY A 1 121 ? -3.000 14.008 -4.642 1.00 62.41 121 GLY A CA 1
ATOM 993 C C . GLY A 1 121 ? -3.111 14.670 -6.018 1.00 62.41 121 GLY A C 1
ATOM 994 O O . GLY A 1 121 ? -3.492 14.012 -6.984 1.00 62.41 121 GLY A O 1
ATOM 995 N N . LEU A 1 122 ? -2.813 15.968 -6.110 1.00 72.50 122 LEU A N 1
ATOM 996 C CA . LEU A 1 122 ? -2.761 16.695 -7.376 1.00 72.50 122 LEU A CA 1
ATOM 997 C C . LEU A 1 122 ? -1.478 16.346 -8.138 1.00 72.50 122 LEU A C 1
ATOM 999 O O . LEU A 1 122 ? -0.426 16.114 -7.540 1.00 72.50 122 LEU A O 1
ATOM 1003 N N . GLN A 1 123 ? -1.560 16.352 -9.463 1.00 83.19 123 GLN A N 1
ATOM 1004 C CA . GLN A 1 123 ? -0.432 16.088 -10.354 1.00 83.19 123 GLN A CA 1
ATOM 1005 C C . GLN A 1 123 ? -0.320 17.182 -11.414 1.00 83.19 123 GLN A C 1
ATOM 1007 O O . GLN A 1 123 ? -1.289 17.896 -11.693 1.00 83.19 123 GLN A O 1
ATOM 1012 N N . CYS A 1 124 ? 0.876 17.332 -11.983 1.00 86.19 124 CYS A N 1
ATOM 1013 C CA . CYS A 1 124 ? 1.083 18.211 -13.123 1.00 86.19 124 CYS A CA 1
ATOM 1014 C C . CYS A 1 124 ? 0.300 17.691 -14.337 1.00 86.19 124 CYS A C 1
ATOM 1016 O O . CYS A 1 124 ? 0.543 16.589 -14.814 1.00 86.19 124 CYS A O 1
ATOM 1018 N N . ALA A 1 125 ? -0.622 18.503 -14.842 1.00 86.50 125 ALA A N 1
ATOM 1019 C CA . ALA A 1 125 ? -1.402 18.261 -16.053 1.00 86.50 125 ALA A CA 1
ATOM 1020 C C . ALA A 1 125 ? -0.937 19.156 -17.207 1.00 86.50 125 ALA A C 1
ATOM 1022 O O . ALA A 1 125 ? -1.740 19.589 -18.035 1.00 86.50 125 ALA A O 1
ATOM 1023 N N . TRP A 1 126 ? 0.352 19.503 -17.222 1.00 89.88 126 TRP A N 1
ATOM 1024 C CA . TRP A 1 126 ? 0.933 20.234 -18.338 1.00 89.88 126 TRP A CA 1
ATOM 1025 C C . TRP A 1 126 ? 0.692 19.481 -19.650 1.00 89.88 126 TRP A C 1
ATOM 1027 O O . TRP A 1 126 ? 0.727 18.250 -19.688 1.00 89.88 126 TRP A O 1
ATOM 1037 N N . LYS A 1 127 ? 0.424 20.241 -20.717 1.00 86.00 127 LYS A N 1
ATOM 1038 C CA . LYS A 1 127 ? 0.190 19.686 -22.047 1.00 86.00 127 LYS A CA 1
ATOM 1039 C C . LYS A 1 127 ? 1.442 18.942 -22.492 1.00 86.00 127 LYS A C 1
ATOM 1041 O O . LYS A 1 127 ? 2.476 19.565 -22.695 1.00 86.00 127 LYS A O 1
ATOM 1046 N N . GLU A 1 128 ? 1.307 17.635 -22.654 1.00 85.00 128 GLU A N 1
ATOM 1047 C CA . GLU A 1 128 ? 2.411 16.751 -23.007 1.00 85.00 128 GLU A CA 1
ATOM 1048 C C . GLU A 1 128 ? 3.146 17.239 -24.250 1.00 85.00 128 GLU A C 1
ATOM 1050 O O . GLU A 1 128 ? 2.531 17.656 -25.240 1.00 85.00 128 GLU A O 1
ATOM 1055 N N . TYR A 1 129 ? 4.472 17.156 -24.201 1.00 88.12 129 TYR A N 1
ATOM 1056 C CA . TYR A 1 129 ? 5.288 17.408 -25.372 1.00 88.12 129 TYR A CA 1
ATOM 1057 C C . TYR A 1 129 ? 5.407 16.126 -26.181 1.00 88.12 129 TYR A C 1
ATOM 1059 O O . TYR A 1 129 ? 5.780 15.073 -25.661 1.00 88.12 129 TYR A O 1
ATOM 1067 N N . ARG A 1 130 ? 5.079 16.236 -27.464 1.00 89.00 130 ARG A N 1
ATOM 1068 C CA . ARG A 1 130 ? 5.255 15.176 -28.445 1.00 89.00 130 ARG A CA 1
ATOM 1069 C C . ARG A 1 130 ? 6.506 15.471 -29.256 1.00 89.00 130 ARG A C 1
ATOM 1071 O O . ARG A 1 130 ? 6.638 16.563 -29.804 1.00 89.00 130 ARG A O 1
ATOM 1078 N N . CYS A 1 131 ? 7.374 14.476 -29.374 1.00 83.06 131 CYS A N 1
ATOM 1079 C CA . CYS A 1 131 ? 8.550 14.531 -30.228 1.00 83.06 131 CYS A CA 1
ATOM 1080 C C . CYS A 1 131 ? 8.493 13.357 -31.210 1.00 83.06 131 CYS A C 1
ATOM 1082 O O . CYS A 1 131 ? 8.321 12.217 -30.801 1.00 83.06 131 CYS A O 1
ATOM 1084 N N . ASP A 1 132 ? 8.601 13.615 -32.506 1.00 73.69 132 ASP A N 1
ATOM 1085 C CA . ASP A 1 132 ? 8.647 12.551 -33.517 1.00 73.69 132 ASP A CA 1
ATOM 1086 C C . ASP A 1 132 ? 10.091 12.152 -33.921 1.00 73.69 132 ASP A C 1
ATOM 1088 O O . ASP A 1 132 ? 10.281 10.997 -34.293 1.00 73.69 132 ASP A O 1
ATOM 1092 N N . PRO A 1 133 ? 11.128 13.020 -33.826 1.00 76.12 133 PRO A N 1
ATOM 1093 C CA . PRO A 1 133 ? 12.517 12.642 -34.135 1.00 76.12 133 PRO A CA 1
ATOM 1094 C C . PRO A 1 133 ? 13.256 11.926 -32.975 1.00 76.12 133 PRO A C 1
ATOM 1096 O O . PRO A 1 133 ? 13.626 12.574 -31.992 1.00 76.12 133 PRO A O 1
ATOM 1099 N N . PRO A 1 134 ? 13.606 10.627 -33.091 1.00 69.81 134 PRO A N 1
ATOM 1100 C CA . PRO A 1 134 ? 14.253 9.879 -32.004 1.00 69.81 134 PRO A CA 1
ATOM 1101 C C . PRO A 1 134 ? 15.661 10.387 -31.655 1.00 69.81 134 PRO A C 1
ATOM 1103 O O . PRO A 1 134 ? 16.067 10.36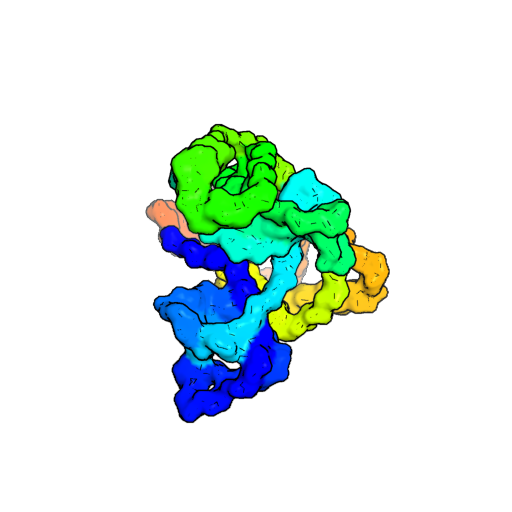6 -30.495 1.00 69.81 134 PRO A O 1
ATOM 1106 N N . ASN A 1 135 ? 16.402 10.898 -32.644 1.00 71.31 135 ASN A N 1
ATOM 1107 C CA . ASN A 1 135 ? 17.762 11.411 -32.441 1.00 71.31 135 ASN A CA 1
ATOM 1108 C C . ASN A 1 135 ? 17.794 12.683 -31.580 1.00 71.31 135 ASN A C 1
ATOM 1110 O O . ASN A 1 135 ? 18.754 12.906 -30.846 1.00 71.31 135 ASN A O 1
ATOM 1114 N N . ILE A 1 136 ? 16.745 13.511 -31.646 1.00 67.94 136 ILE A N 1
ATOM 1115 C CA . ILE A 1 136 ? 16.635 14.725 -30.824 1.00 67.94 136 ILE A CA 1
ATOM 1116 C C . ILE A 1 136 ? 16.443 14.346 -29.348 1.00 67.94 136 ILE A C 1
ATOM 1118 O O . ILE A 1 136 ? 17.035 14.973 -28.469 1.00 67.94 136 ILE A O 1
ATOM 1122 N N . ILE A 1 137 ? 15.685 13.273 -29.093 1.00 74.62 137 ILE A N 1
ATOM 1123 C CA . ILE A 1 137 ? 15.468 12.701 -27.759 1.00 74.62 137 ILE A CA 1
ATOM 1124 C C . ILE A 1 137 ? 16.782 12.138 -27.203 1.00 74.62 137 ILE A C 1
ATOM 1126 O O . ILE A 1 137 ? 17.166 12.473 -26.084 1.00 74.62 137 ILE A O 1
ATOM 1130 N N . ALA A 1 138 ? 17.492 11.326 -27.995 1.00 74.81 138 ALA A N 1
ATOM 1131 C CA . ALA A 1 138 ? 18.741 10.685 -27.579 1.00 74.81 138 ALA A CA 1
ATOM 1132 C C . ALA A 1 138 ? 19.832 11.703 -27.210 1.00 74.81 138 ALA A C 1
ATOM 1134 O O . ALA A 1 138 ? 20.535 11.532 -26.216 1.00 74.81 138 ALA A O 1
ATOM 1135 N N . ASN A 1 139 ? 19.932 12.793 -27.975 1.00 79.81 139 ASN A N 1
ATOM 1136 C CA . ASN A 1 139 ? 20.954 13.818 -27.773 1.00 79.81 139 ASN A CA 1
ATOM 1137 C C . ASN A 1 139 ? 20.575 14.874 -26.723 1.00 79.81 139 ASN A C 1
ATOM 1139 O O . ASN A 1 139 ? 21.396 15.750 -26.452 1.00 79.81 139 ASN A O 1
ATOM 1143 N N . LYS A 1 140 ? 19.350 14.828 -26.167 1.00 81.69 140 LYS A N 1
ATOM 1144 C CA . LYS A 1 140 ? 18.811 15.789 -25.182 1.00 81.69 140 LYS A CA 1
ATOM 1145 C C . LYS A 1 140 ? 19.207 17.241 -25.507 1.00 81.69 140 LYS A C 1
ATOM 1147 O O . LYS A 1 140 ? 19.728 17.955 -24.652 1.00 81.69 140 LYS A O 1
ATOM 1152 N N . SER A 1 141 ? 19.010 17.661 -26.762 1.00 82.44 141 SER A N 1
ATOM 1153 C CA . SER A 1 141 ? 19.483 18.965 -27.252 1.00 82.44 141 SER A CA 1
ATOM 1154 C C . SER A 1 141 ? 18.921 20.131 -26.427 1.00 82.44 141 SER A C 1
ATOM 1156 O O . SER A 1 141 ? 17.854 20.023 -25.824 1.00 82.44 141 SER A O 1
ATOM 1158 N N . ASN A 1 142 ? 19.601 21.283 -26.427 1.00 83.94 142 ASN A N 1
ATOM 1159 C CA . ASN A 1 142 ? 19.107 22.477 -25.724 1.00 83.94 142 ASN A CA 1
ATOM 1160 C C . ASN A 1 142 ? 17.705 22.896 -26.193 1.00 83.94 142 ASN A C 1
ATOM 1162 O O . ASN A 1 142 ? 16.895 23.337 -25.384 1.00 83.94 142 ASN A O 1
ATOM 1166 N N . GLU A 1 143 ? 17.412 22.725 -27.484 1.00 84.38 143 GLU A N 1
ATOM 1167 C CA . GLU A 1 143 ? 16.086 22.959 -28.063 1.00 84.38 143 GLU A CA 1
ATOM 1168 C C . GLU A 1 143 ? 15.041 22.009 -27.461 1.00 84.38 143 GLU A C 1
ATOM 1170 O O . GLU A 1 143 ? 14.018 22.458 -26.943 1.00 84.38 143 GLU A O 1
ATOM 1175 N N . PHE A 1 144 ? 15.339 20.706 -27.427 1.00 87.38 144 PHE A N 1
ATOM 1176 C CA . PHE A 1 144 ? 14.487 19.699 -26.797 1.00 87.38 144 PHE A CA 1
ATOM 1177 C C . PHE A 1 144 ? 14.245 19.997 -25.315 1.00 87.38 144 PHE A C 1
ATOM 1179 O O . PHE A 1 144 ? 13.099 20.028 -24.865 1.00 87.38 144 PHE A O 1
ATOM 1186 N N . MET A 1 145 ? 15.310 20.274 -24.559 1.00 88.25 145 MET A N 1
ATOM 1187 C CA . MET A 1 145 ? 15.204 20.636 -23.147 1.00 88.25 145 MET A CA 1
ATOM 1188 C C . MET A 1 145 ? 14.370 21.912 -22.982 1.00 88.25 145 MET A C 1
ATOM 1190 O O . MET A 1 145 ? 13.510 21.972 -22.108 1.00 88.25 145 MET A O 1
ATOM 1194 N N . GLY A 1 146 ? 14.531 22.900 -23.864 1.00 87.38 146 GLY A N 1
ATOM 1195 C CA . GLY A 1 146 ? 13.710 24.111 -23.889 1.00 87.38 146 GLY A CA 1
ATOM 1196 C C . GLY A 1 146 ? 12.207 23.824 -23.948 1.00 87.38 146 GLY A C 1
ATOM 1197 O O . GLY A 1 146 ? 11.442 24.461 -23.226 1.00 87.38 146 GLY A O 1
ATOM 1198 N N . HIS A 1 147 ? 11.782 22.819 -24.719 1.00 87.69 147 HIS A N 1
ATOM 1199 C CA . HIS A 1 147 ? 10.373 22.417 -24.811 1.00 87.69 147 HIS A CA 1
ATOM 1200 C C . HIS A 1 147 ? 9.821 21.740 -23.551 1.00 87.69 147 HIS A C 1
ATOM 1202 O O . HIS A 1 147 ? 8.611 21.774 -23.326 1.00 87.69 147 HIS A O 1
ATOM 1208 N N . LEU A 1 148 ? 10.676 21.148 -22.712 1.00 90.31 148 LEU A N 1
ATOM 1209 C CA . LEU A 1 148 ? 10.261 20.548 -21.439 1.00 90.31 148 LEU A CA 1
ATOM 1210 C C . LEU A 1 148 ? 10.069 21.593 -20.331 1.00 90.31 148 LEU A C 1
ATOM 1212 O O . LEU A 1 148 ? 9.466 21.296 -19.294 1.00 90.31 148 LEU A O 1
ATOM 1216 N N . LYS A 1 149 ? 10.565 22.822 -20.526 1.00 91.81 149 LYS A N 1
ATOM 1217 C CA . LYS A 1 149 ? 10.411 23.913 -19.564 1.00 91.81 149 LYS A CA 1
ATOM 1218 C C . LYS A 1 149 ? 8.961 24.398 -19.546 1.00 91.81 149 LYS A C 1
ATOM 1220 O O . LYS A 1 149 ? 8.433 24.889 -20.537 1.00 91.81 149 LYS A O 1
ATOM 1225 N N . HIS A 1 150 ? 8.324 24.298 -18.385 1.00 92.62 150 HIS A N 1
ATOM 1226 C CA . HIS A 1 150 ? 6.942 24.731 -18.183 1.00 92.62 150 HIS A CA 1
ATOM 1227 C C . HIS A 1 150 ? 6.680 25.111 -16.726 1.00 92.62 150 HIS A C 1
ATOM 1229 O O . HIS A 1 150 ? 7.431 24.716 -15.832 1.00 92.62 150 HIS A O 1
ATOM 1235 N N . GLU A 1 151 ? 5.575 25.805 -16.468 1.00 92.94 151 GLU A N 1
ATOM 1236 C CA . GLU A 1 151 ? 4.996 25.939 -15.130 1.00 92.94 151 GLU A CA 1
ATOM 1237 C C . GLU A 1 151 ? 3.972 24.827 -14.888 1.00 92.94 151 GLU A C 1
ATOM 1239 O O . GLU A 1 151 ? 3.181 24.488 -15.771 1.00 92.94 151 GLU A O 1
ATOM 1244 N N . CYS A 1 152 ? 4.003 24.212 -13.704 1.00 90.94 152 CYS A N 1
ATOM 1245 C CA . CYS A 1 152 ? 3.155 23.056 -13.434 1.00 90.94 152 CYS A CA 1
ATOM 1246 C C . CYS A 1 152 ? 1.690 23.462 -13.251 1.00 90.94 152 CYS A C 1
ATOM 1248 O O . CYS A 1 152 ? 1.342 24.154 -12.293 1.00 90.94 152 CYS A O 1
ATOM 1250 N N . ILE A 1 153 ? 0.819 22.933 -14.108 1.00 91.81 153 ILE A N 1
ATOM 1251 C CA . ILE A 1 153 ? -0.632 23.089 -13.989 1.00 91.81 153 ILE A CA 1
ATOM 1252 C C . ILE A 1 153 ? -1.147 22.012 -13.035 1.00 91.81 153 ILE A C 1
ATOM 1254 O O . ILE A 1 153 ? -1.080 20.826 -13.347 1.00 91.81 153 ILE A O 1
ATOM 1258 N N . ARG A 1 154 ? -1.642 22.397 -11.857 1.00 90.81 154 ARG A N 1
ATOM 1259 C CA . ARG A 1 154 ? -2.106 21.441 -10.838 1.00 90.81 154 ARG A CA 1
ATOM 1260 C C . ARG A 1 154 ? -3.514 20.952 -11.170 1.00 90.81 154 ARG A C 1
ATOM 1262 O O . ARG A 1 154 ? -4.446 21.749 -11.181 1.00 90.81 154 ARG A O 1
ATOM 1269 N N . SER A 1 155 ? -3.683 19.649 -11.376 1.00 83.94 155 SER A N 1
ATOM 1270 C CA . SER A 1 155 ? -4.997 19.046 -11.613 1.00 83.94 155 SER A CA 1
ATOM 1271 C C . SER A 1 155 ? -5.169 17.740 -10.846 1.00 83.94 155 SER A C 1
ATOM 1273 O O . SER A 1 155 ? -4.194 17.071 -10.495 1.00 83.94 155 SER A O 1
ATOM 1275 N N . LYS A 1 156 ? -6.425 17.369 -10.580 1.00 80.69 156 LYS A N 1
ATOM 1276 C CA . LYS A 1 156 ? -6.744 16.041 -10.052 1.00 80.69 156 LYS A CA 1
ATOM 1277 C C . LYS A 1 156 ? -6.633 15.034 -11.198 1.00 80.69 156 LYS A C 1
ATOM 1279 O O . LYS A 1 156 ? -7.319 15.216 -12.207 1.00 80.69 156 LYS A O 1
ATOM 1284 N N . PRO A 1 157 ? -5.806 13.987 -11.069 1.00 76.00 157 PRO A N 1
ATOM 1285 C CA . PRO A 1 157 ? -5.790 12.927 -12.060 1.00 76.00 157 PRO A CA 1
ATOM 1286 C C . PRO A 1 157 ? -7.156 12.233 -12.093 1.00 76.00 157 PRO A C 1
ATOM 1288 O O . PRO A 1 157 ? -7.812 12.055 -11.066 1.00 76.00 157 PRO A O 1
ATOM 1291 N N . LYS A 1 158 ? -7.579 11.831 -13.289 1.00 70.38 158 LYS A N 1
ATOM 1292 C CA . LYS A 1 158 ? -8.839 11.132 -13.557 1.00 70.38 158 LYS A CA 1
ATOM 1293 C C . LYS A 1 158 ? -8.784 9.645 -13.211 1.00 70.38 158 LYS A C 1
ATOM 1295 O O . LYS A 1 158 ? -9.695 8.938 -13.619 1.00 70.38 158 LYS A O 1
ATOM 1300 N N . PHE A 1 159 ? -7.742 9.180 -12.498 1.00 54.00 159 PHE A N 1
ATOM 1301 C CA . PHE A 1 159 ? -7.504 7.768 -12.172 1.00 54.00 159 PHE A CA 1
ATOM 1302 C C . PHE A 1 159 ? -8.816 7.035 -11.928 1.00 54.00 159 PHE A C 1
ATOM 1304 O O . PHE A 1 159 ? -9.433 7.160 -10.870 1.00 54.00 159 PHE A O 1
ATOM 1311 N N . ASN A 1 160 ? -9.223 6.262 -12.926 1.00 39.38 160 ASN A N 1
ATOM 1312 C CA . ASN A 1 160 ? -10.307 5.330 -12.786 1.00 39.38 160 ASN A CA 1
ATOM 1313 C C . ASN A 1 160 ? -9.621 3.973 -12.645 1.00 39.38 160 ASN A C 1
ATOM 1315 O O . ASN A 1 160 ? -9.196 3.426 -13.654 1.00 39.38 160 ASN A O 1
ATOM 1319 N N . PRO A 1 161 ? -9.460 3.400 -11.439 1.00 40.69 161 PRO A N 1
ATOM 1320 C CA . PRO A 1 161 ? -8.812 2.094 -11.252 1.00 40.69 161 PRO A CA 1
ATOM 1321 C C . PRO A 1 161 ? -9.571 0.923 -11.922 1.00 40.69 161 PRO A C 1
ATOM 1323 O O . PRO A 1 161 ? -9.321 -0.235 -11.616 1.00 40.69 161 PRO A O 1
ATOM 1326 N N . GLN A 1 162 ? -10.511 1.220 -12.824 1.00 36.25 162 GLN A N 1
ATOM 1327 C CA . GLN A 1 162 ? -11.417 0.327 -13.534 1.00 36.25 162 GLN A CA 1
ATOM 1328 C C . GLN A 1 162 ? -10.814 -0.383 -14.741 1.00 36.25 162 GLN A C 1
ATOM 1330 O O . GLN A 1 162 ? -11.545 -1.081 -15.440 1.00 36.25 162 GLN A O 1
ATOM 1335 N N . VAL A 1 163 ? -9.510 -0.283 -14.991 1.00 38.44 163 VAL A N 1
ATOM 1336 C CA . VAL A 1 163 ? -8.898 -1.297 -15.848 1.00 38.44 163 VAL A CA 1
ATOM 1337 C C . VAL A 1 163 ? -8.782 -2.552 -14.993 1.00 38.44 163 VAL A C 1
ATOM 1339 O O . VAL A 1 163 ? -7.770 -2.777 -14.330 1.00 38.44 163 VAL A O 1
ATOM 1342 N N . GLU A 1 164 ? -9.861 -3.340 -14.983 1.00 37.47 164 GLU A N 1
ATOM 1343 C CA . GLU A 1 164 ? -9.829 -4.776 -14.724 1.00 37.47 164 GLU A CA 1
ATOM 1344 C C . GLU A 1 164 ? -8.819 -5.365 -15.704 1.00 37.47 164 GLU A C 1
ATOM 1346 O O . GLU A 1 164 ? -9.122 -5.795 -16.813 1.00 37.47 164 GLU A O 1
ATOM 1351 N N . ILE A 1 165 ? -7.550 -5.309 -15.321 1.00 38.25 165 ILE A N 1
ATOM 1352 C CA . ILE A 1 165 ? -6.592 -6.237 -15.866 1.00 38.25 165 ILE A CA 1
ATOM 1353 C C . ILE A 1 165 ? -7.058 -7.569 -15.290 1.00 38.25 165 ILE A C 1
ATOM 1355 O O . ILE A 1 165 ? -7.107 -7.700 -14.067 1.00 38.25 165 ILE A O 1
ATOM 1359 N N . ASP A 1 166 ? -7.381 -8.525 -16.160 1.00 38.28 166 ASP A N 1
ATOM 1360 C CA . ASP A 1 166 ? -7.523 -9.963 -15.879 1.00 38.28 166 ASP A CA 1
ATOM 1361 C C . ASP A 1 166 ? -6.189 -10.525 -15.326 1.00 38.28 166 ASP A C 1
ATOM 1363 O O . ASP A 1 166 ? -5.534 -11.421 -15.863 1.00 38.28 166 ASP A O 1
ATOM 1367 N N . LYS A 1 167 ? -5.685 -9.907 -14.262 1.00 46.41 167 LYS A N 1
ATOM 1368 C CA . LYS A 1 167 ? -4.475 -10.265 -13.553 1.00 46.41 167 LYS A CA 1
ATOM 1369 C C . LYS A 1 167 ? -4.914 -11.301 -12.544 1.00 46.41 167 LYS A C 1
ATOM 1371 O O . LYS A 1 167 ? -5.538 -10.982 -11.535 1.00 46.41 167 LYS A O 1
ATOM 1376 N N . LYS A 1 168 ? -4.550 -12.555 -12.808 1.00 50.00 168 LYS A N 1
ATOM 1377 C CA . LYS A 1 168 ? -4.412 -13.538 -11.737 1.00 50.00 168 LYS A CA 1
ATOM 1378 C C . LYS A 1 168 ? -3.485 -12.926 -10.689 1.00 50.00 168 LYS A C 1
ATOM 1380 O O . LYS A 1 168 ? -2.291 -12.793 -10.942 1.00 50.00 168 LYS A O 1
ATOM 1385 N N . VAL A 1 169 ? -4.060 -12.515 -9.564 1.00 50.91 169 VAL A N 1
ATOM 1386 C CA . VAL A 1 169 ? -3.302 -12.024 -8.418 1.00 50.91 169 VAL A CA 1
ATOM 1387 C C . VAL A 1 169 ? -2.570 -13.222 -7.827 1.00 50.91 169 VAL A C 1
ATOM 1389 O O . VAL A 1 169 ? -3.207 -14.197 -7.423 1.00 50.91 169 VAL A O 1
ATOM 1392 N N . ILE A 1 170 ? -1.241 -13.178 -7.829 1.00 56.53 170 ILE A N 1
ATOM 1393 C CA . ILE A 1 170 ? -0.414 -14.238 -7.236 1.00 56.53 170 ILE A CA 1
ATOM 1394 C C . ILE A 1 170 ? -0.219 -13.981 -5.731 1.00 56.53 170 ILE A C 1
ATOM 1396 O O . ILE A 1 170 ? -0.288 -12.825 -5.305 1.00 56.53 170 ILE A O 1
ATOM 1400 N N . PRO A 1 171 ? 0.004 -15.017 -4.900 1.00 58.06 171 PRO A N 1
ATOM 1401 C CA . PRO A 1 171 ? 0.188 -14.854 -3.455 1.00 58.06 171 PRO A CA 1
ATOM 1402 C C . PRO A 1 171 ? 1.229 -13.790 -3.084 1.00 58.06 171 PRO A C 1
ATOM 1404 O O . PRO A 1 171 ? 1.010 -13.002 -2.166 1.00 58.06 171 PRO A O 1
ATOM 1407 N N . GLU A 1 172 ? 2.314 -13.705 -3.851 1.00 57.28 172 GLU A N 1
ATOM 1408 C CA . GLU A 1 172 ? 3.395 -12.742 -3.662 1.00 57.28 172 GLU A CA 1
ATOM 1409 C C . GLU A 1 172 ? 2.917 -11.293 -3.838 1.00 57.28 172 GLU A C 1
ATOM 1411 O O . GLU A 1 172 ? 3.318 -10.418 -3.073 1.00 57.28 172 GLU A O 1
ATOM 1416 N N . GLU A 1 173 ? 2.010 -11.030 -4.787 1.00 59.34 173 GLU A N 1
ATOM 1417 C CA . GLU A 1 173 ? 1.410 -9.701 -4.986 1.00 59.34 173 GLU A CA 1
ATOM 1418 C C . GLU A 1 173 ? 0.572 -9.290 -3.775 1.00 59.34 173 GLU A C 1
ATOM 1420 O O . GLU A 1 173 ? 0.639 -8.142 -3.333 1.00 59.34 173 GLU A O 1
ATOM 1425 N N . VAL A 1 174 ? -0.174 -10.233 -3.196 1.00 66.62 174 VAL A N 1
ATOM 1426 C CA . VAL A 1 174 ? -0.966 -9.986 -1.984 1.00 66.62 174 VAL A CA 1
ATOM 1427 C C . VAL A 1 174 ? -0.055 -9.701 -0.793 1.00 66.62 174 VAL A C 1
ATOM 1429 O O . VAL A 1 174 ? -0.288 -8.731 -0.072 1.00 66.62 174 VAL A O 1
ATOM 1432 N N . SER A 1 175 ? 1.005 -10.495 -0.603 1.00 62.50 175 SER A N 1
ATOM 1433 C CA . SER A 1 175 ? 1.992 -10.274 0.462 1.00 62.50 175 SER A CA 1
ATOM 1434 C C . SER A 1 175 ? 2.659 -8.904 0.346 1.00 62.50 175 SER A C 1
ATOM 1436 O O . SER A 1 175 ? 2.830 -8.211 1.350 1.00 62.50 175 SER A O 1
ATOM 1438 N N . MET A 1 176 ? 2.969 -8.470 -0.875 1.00 63.00 176 MET A N 1
ATOM 1439 C CA . MET A 1 176 ? 3.561 -7.160 -1.119 1.00 63.00 176 MET A CA 1
ATOM 1440 C C . MET A 1 176 ? 2.609 -6.005 -0.819 1.00 63.00 176 MET A C 1
ATOM 1442 O O . MET A 1 176 ? 2.984 -5.059 -0.124 1.00 63.00 176 MET A O 1
ATOM 1446 N N . LEU A 1 177 ? 1.367 -6.080 -1.301 1.00 64.94 177 LEU A N 1
ATOM 1447 C CA . LEU A 1 177 ? 0.342 -5.078 -0.997 1.00 64.94 177 LEU A CA 1
ATOM 1448 C C . LEU A 1 177 ? 0.077 -4.986 0.508 1.00 64.94 177 LEU A C 1
ATOM 1450 O O . LEU A 1 177 ? -0.121 -3.894 1.042 1.00 64.94 177 LEU A O 1
ATOM 1454 N N . PHE A 1 178 ? 0.124 -6.121 1.200 1.00 69.44 178 PHE A N 1
ATOM 1455 C CA . PHE A 1 178 ? 0.000 -6.186 2.646 1.00 69.44 178 PHE A CA 1
ATOM 1456 C C . PHE A 1 178 ? 1.161 -5.487 3.365 1.00 69.44 178 PHE A C 1
ATOM 1458 O O . PHE A 1 178 ? 0.915 -4.691 4.269 1.00 69.44 178 PHE A O 1
ATOM 1465 N N . LEU A 1 179 ? 2.409 -5.697 2.934 1.00 62.00 179 LEU A N 1
ATOM 1466 C CA . LEU A 1 179 ? 3.562 -4.970 3.475 1.00 62.00 179 LEU A CA 1
ATOM 1467 C C . LEU A 1 179 ? 3.432 -3.459 3.289 1.00 62.00 179 LEU A C 1
ATOM 1469 O O . LEU A 1 179 ? 3.589 -2.708 4.251 1.00 62.00 179 LEU A O 1
ATOM 1473 N N . VAL A 1 180 ? 3.079 -3.018 2.078 1.00 63.56 180 VAL A N 1
ATOM 1474 C CA . VAL A 1 180 ? 2.855 -1.597 1.778 1.00 63.56 180 VAL A CA 1
ATOM 1475 C C . VAL A 1 180 ? 1.766 -1.022 2.682 1.00 63.56 180 VAL A C 1
ATOM 1477 O O . VAL A 1 180 ? 1.954 0.043 3.264 1.00 63.56 180 VAL A O 1
ATOM 1480 N N . PHE A 1 181 ? 0.654 -1.736 2.860 1.00 67.06 181 PHE A N 1
ATOM 1481 C CA . PHE A 1 181 ? -0.427 -1.322 3.753 1.00 67.06 181 PHE A CA 1
ATOM 1482 C C . PHE A 1 181 ? 0.058 -1.117 5.196 1.00 67.06 181 PHE A C 1
ATOM 1484 O O . PHE A 1 181 ? -0.198 -0.067 5.786 1.00 67.06 181 PHE A O 1
ATOM 1491 N N . ILE A 1 182 ? 0.804 -2.074 5.752 1.00 66.38 182 ILE A N 1
ATOM 1492 C CA . ILE A 1 182 ? 1.326 -1.988 7.123 1.00 66.38 182 ILE A CA 1
ATOM 1493 C C . ILE A 1 182 ? 2.272 -0.795 7.269 1.00 66.38 182 ILE A C 1
ATOM 1495 O O . ILE A 1 182 ? 2.129 -0.012 8.212 1.00 66.38 182 ILE A O 1
ATOM 1499 N N . SER A 1 183 ? 3.200 -0.632 6.321 1.00 54.06 183 SER A N 1
ATOM 1500 C CA . SER A 1 183 ? 4.179 0.456 6.321 1.00 54.06 183 SER A CA 1
ATOM 1501 C C . SER A 1 183 ? 3.527 1.829 6.164 1.00 54.06 183 SER A C 1
ATOM 1503 O O . SER A 1 183 ? 3.884 2.760 6.878 1.00 54.06 183 SER A O 1
ATOM 1505 N N . CYS A 1 184 ? 2.547 1.975 5.270 1.00 56.72 184 CYS A N 1
ATOM 1506 C CA . CYS A 1 184 ? 1.864 3.250 5.047 1.00 56.72 184 CYS A CA 1
ATOM 1507 C C . CYS A 1 184 ? 0.927 3.629 6.199 1.00 56.72 184 CYS A C 1
ATOM 1509 O O . CYS A 1 184 ? 0.762 4.813 6.494 1.00 56.72 184 CYS A O 1
ATOM 1511 N N . CYS A 1 185 ? 0.299 2.647 6.847 1.00 63.06 185 CYS A N 1
ATOM 1512 C CA . CYS A 1 185 ? -0.650 2.895 7.928 1.00 63.06 185 CYS A CA 1
ATOM 1513 C C . CYS A 1 185 ? -0.007 2.899 9.324 1.00 63.06 185 CYS A C 1
ATOM 1515 O O . CYS A 1 185 ? -0.707 3.192 10.293 1.00 63.06 185 CYS A O 1
ATOM 1517 N N . ASN A 1 186 ? 1.294 2.598 9.441 1.00 64.00 186 ASN A N 1
ATOM 1518 C CA . ASN A 1 186 ? 2.015 2.464 10.715 1.00 64.00 186 ASN A CA 1
ATOM 1519 C C . ASN A 1 186 ? 1.277 1.562 11.725 1.00 64.00 186 ASN A C 1
ATOM 1521 O O . ASN A 1 186 ? 1.225 1.849 12.923 1.00 64.00 186 ASN A O 1
ATOM 1525 N N . ILE A 1 187 ? 0.658 0.482 11.240 1.00 69.81 187 ILE A N 1
ATOM 1526 C CA . ILE A 1 187 ? -0.106 -0.439 12.089 1.00 69.81 187 ILE A CA 1
ATOM 1527 C C . ILE A 1 187 ? 0.878 -1.311 12.870 1.00 69.81 187 ILE A C 1
ATOM 1529 O O . ILE A 1 187 ? 1.847 -1.826 12.316 1.00 69.81 187 ILE A O 1
ATOM 1533 N N . SER A 1 188 ? 0.633 -1.505 14.167 1.00 72.69 188 SER A N 1
ATOM 1534 C CA . SER A 1 188 ? 1.506 -2.356 14.983 1.00 72.69 188 SER A CA 1
ATOM 1535 C C . SER A 1 188 ? 1.386 -3.834 14.581 1.00 72.69 188 SER A C 1
ATOM 1537 O O . SER A 1 188 ? 0.279 -4.331 14.363 1.00 72.69 188 SER A O 1
ATOM 1539 N N . PHE A 1 189 ? 2.500 -4.580 14.578 1.00 66.25 189 PHE A N 1
ATOM 1540 C CA . PHE A 1 189 ? 2.506 -6.027 14.287 1.00 66.25 189 PHE A CA 1
ATOM 1541 C C . PHE A 1 189 ? 1.504 -6.818 15.141 1.00 66.25 189 PHE A C 1
ATOM 1543 O O . PHE A 1 189 ? 0.881 -7.768 14.670 1.00 66.25 189 PHE A O 1
ATOM 1550 N N . ARG A 1 190 ? 1.286 -6.384 16.389 1.00 70.44 190 ARG A N 1
ATOM 1551 C CA . ARG A 1 190 ? 0.300 -6.983 17.297 1.00 70.44 190 ARG A CA 1
ATOM 1552 C C . ARG A 1 190 ? -1.136 -6.878 16.772 1.00 70.44 190 ARG A C 1
ATOM 1554 O O . ARG A 1 190 ? -1.919 -7.793 16.993 1.00 70.44 190 ARG A O 1
ATOM 1561 N N . GLN A 1 191 ? -1.494 -5.779 16.109 1.00 72.25 191 GLN A N 1
ATOM 1562 C CA . GLN A 1 191 ? -2.841 -5.577 15.561 1.00 72.25 191 GLN A CA 1
ATOM 1563 C C . GLN A 1 191 ? -3.079 -6.425 14.309 1.00 72.25 191 GLN A C 1
ATOM 1565 O O . GLN A 1 191 ? -4.170 -6.957 14.131 1.00 72.25 191 GLN A O 1
ATOM 1570 N N . ILE A 1 192 ? -2.058 -6.596 13.475 1.00 70.75 192 ILE A N 1
ATOM 1571 C CA . ILE A 1 192 ? -2.137 -7.395 12.246 1.00 70.75 192 ILE A CA 1
ATOM 1572 C C . ILE A 1 192 ? -2.197 -8.894 12.549 1.00 70.75 192 ILE A C 1
ATOM 1574 O O . ILE A 1 192 ? -2.913 -9.633 11.888 1.00 70.75 192 ILE A O 1
ATOM 1578 N N . ASN A 1 193 ? -1.514 -9.337 13.604 1.00 72.81 193 ASN A N 1
ATOM 1579 C CA . ASN A 1 193 ? -1.590 -10.720 14.075 1.00 72.81 193 ASN A CA 1
ATOM 1580 C C . ASN A 1 193 ? -2.803 -10.992 14.977 1.00 72.81 193 ASN A C 1
ATOM 1582 O O . ASN A 1 193 ? -2.871 -12.033 15.627 1.00 72.81 193 ASN A O 1
ATOM 1586 N N . SER A 1 194 ? -3.748 -10.054 15.063 1.00 73.44 194 SER A N 1
ATOM 1587 C CA . SER A 1 194 ? -4.920 -10.213 15.915 1.00 73.44 194 SER A CA 1
ATOM 1588 C C . SER A 1 194 ? -6.004 -11.039 15.222 1.00 73.44 194 SER A C 1
ATOM 1590 O O . SER A 1 194 ? -6.270 -10.890 14.030 1.00 73.44 194 SER A O 1
ATOM 1592 N N . GLU A 1 195 ? -6.678 -11.888 15.990 1.00 70.31 195 GLU A N 1
ATOM 1593 C CA . GLU A 1 195 ? -7.821 -12.673 15.519 1.00 70.31 195 GLU A CA 1
ATOM 1594 C C . GLU A 1 195 ? -8.936 -11.806 14.886 1.00 70.31 195 GLU A C 1
ATOM 1596 O O . GLU A 1 195 ? -9.426 -12.175 13.818 1.00 70.31 195 GLU A O 1
ATOM 1601 N N . PRO A 1 196 ? -9.289 -10.611 15.418 1.00 71.19 196 PRO A N 1
ATOM 1602 C CA . PRO A 1 196 ? -10.236 -9.713 14.753 1.00 71.19 196 PRO A CA 1
ATOM 1603 C C . PRO A 1 196 ? -9.814 -9.286 13.343 1.00 71.19 196 PRO A C 1
ATOM 1605 O O . PRO A 1 196 ? -10.671 -9.163 12.468 1.00 71.19 196 PRO A O 1
ATOM 1608 N N . PHE A 1 197 ? -8.515 -9.068 13.109 1.00 76.62 197 PHE A N 1
ATOM 1609 C CA . PHE A 1 197 ? -8.013 -8.713 11.784 1.00 76.62 197 PHE A CA 1
ATOM 1610 C C . PHE A 1 197 ? -8.204 -9.871 10.799 1.00 76.62 197 PHE A C 1
ATOM 1612 O O . PHE A 1 197 ? -8.784 -9.675 9.731 1.00 76.62 197 PHE A O 1
ATOM 1619 N N . TYR A 1 198 ? -7.804 -11.088 11.176 1.00 75.06 198 TYR A N 1
ATOM 1620 C CA . TYR A 1 198 ? -8.001 -12.267 10.330 1.00 75.06 198 TYR A CA 1
ATOM 1621 C C . TYR A 1 198 ? -9.481 -12.552 10.073 1.00 75.06 198 TYR A C 1
ATOM 1623 O O . TYR A 1 198 ? -9.861 -12.774 8.927 1.00 75.06 198 TYR A O 1
ATOM 1631 N N . ASN A 1 199 ? -10.335 -12.466 11.096 1.00 71.25 199 ASN A N 1
ATOM 1632 C CA . ASN A 1 199 ? -11.780 -12.646 10.942 1.00 71.25 199 ASN A CA 1
ATOM 1633 C C . ASN A 1 199 ? -12.384 -11.634 9.960 1.00 71.25 199 ASN A C 1
ATOM 1635 O O . ASN A 1 199 ? -13.219 -12.005 9.135 1.00 71.25 199 ASN A O 1
ATOM 1639 N N . PHE A 1 200 ? -11.933 -10.377 9.997 1.00 78.19 200 PHE A N 1
ATOM 1640 C CA . PHE A 1 200 ? -12.331 -9.369 9.016 1.00 78.19 200 PHE A CA 1
ATOM 1641 C C . PHE A 1 200 ? -11.892 -9.747 7.594 1.00 78.19 200 PHE A C 1
ATOM 1643 O O . PHE A 1 200 ? -12.727 -9.755 6.690 1.00 78.19 200 PHE A O 1
ATOM 1650 N N . ILE A 1 201 ? -10.619 -10.111 7.392 1.00 77.69 201 ILE A N 1
ATOM 1651 C CA . ILE A 1 201 ? -10.105 -10.533 6.078 1.00 77.69 201 ILE A CA 1
ATOM 1652 C C . ILE A 1 201 ? -10.882 -11.746 5.544 1.00 77.69 201 ILE A C 1
ATOM 1654 O O . ILE A 1 201 ? -11.319 -11.736 4.394 1.00 77.69 201 ILE A O 1
ATOM 1658 N N . TYR A 1 202 ? -11.120 -12.767 6.370 1.00 70.44 202 TYR A N 1
ATOM 1659 C CA . TYR A 1 202 ? -11.892 -13.943 5.966 1.00 70.44 202 TYR A CA 1
ATOM 1660 C C . TYR A 1 202 ? -13.327 -13.584 5.581 1.00 70.44 202 TYR A C 1
ATOM 1662 O O . TYR A 1 202 ? -13.805 -14.043 4.543 1.00 70.44 202 TYR A O 1
ATOM 1670 N N . ALA A 1 203 ? -13.997 -12.728 6.356 1.00 69.81 203 ALA A N 1
ATOM 1671 C CA . ALA A 1 203 ? -15.344 -12.267 6.036 1.00 69.81 203 ALA A CA 1
ATOM 1672 C C . ALA A 1 203 ? -15.383 -11.508 4.699 1.00 69.81 203 ALA A C 1
ATOM 1674 O O . ALA A 1 203 ? -16.262 -11.763 3.878 1.00 69.81 203 ALA A O 1
ATOM 1675 N N . VAL A 1 204 ? -14.397 -10.641 4.438 1.00 73.38 204 VAL A N 1
ATOM 1676 C CA . VAL A 1 204 ? -14.236 -9.935 3.154 1.00 73.38 204 VAL A CA 1
ATOM 1677 C C . VAL A 1 204 ? -14.076 -10.928 2.002 1.00 73.38 204 VAL A C 1
ATOM 1679 O O . VAL A 1 204 ? -14.762 -10.817 0.986 1.00 73.38 204 VAL A O 1
ATOM 1682 N N . MET A 1 205 ? -13.207 -11.931 2.161 1.00 71.38 205 MET A N 1
ATOM 1683 C CA . MET A 1 205 ? -12.978 -12.963 1.146 1.00 71.38 205 MET A CA 1
ATOM 1684 C C . MET A 1 205 ? -14.231 -13.807 0.889 1.00 71.38 205 MET A C 1
ATOM 1686 O O . MET A 1 205 ? -14.535 -14.124 -0.260 1.00 71.38 205 MET A O 1
ATOM 1690 N N . MET A 1 206 ? -14.966 -14.176 1.940 1.00 68.88 206 MET A N 1
ATOM 1691 C CA . MET A 1 206 ? -16.233 -14.899 1.817 1.00 68.88 206 MET A CA 1
ATOM 1692 C C . MET A 1 206 ? -17.279 -14.063 1.083 1.00 68.88 206 MET A C 1
ATOM 1694 O O . MET A 1 206 ? -17.918 -14.570 0.162 1.00 68.88 206 MET A O 1
ATOM 1698 N N . LEU A 1 207 ? -17.405 -12.782 1.433 1.00 66.69 207 LEU A N 1
ATOM 1699 C CA . LEU A 1 207 ? -18.337 -11.858 0.795 1.00 66.69 207 LEU A CA 1
ATOM 1700 C C . LEU A 1 207 ? -18.019 -11.692 -0.698 1.00 66.69 207 LEU A C 1
ATOM 1702 O O . LEU A 1 207 ? -18.904 -11.834 -1.537 1.00 66.69 207 LEU A O 1
ATOM 1706 N N . ALA A 1 208 ? -16.746 -11.497 -1.049 1.00 67.00 208 ALA A N 1
ATOM 1707 C CA . ALA A 1 208 ? -16.310 -11.409 -2.443 1.00 67.00 208 ALA A CA 1
ATOM 1708 C C . ALA A 1 208 ? -16.594 -12.702 -3.237 1.00 67.00 208 ALA A C 1
ATOM 1710 O O . ALA A 1 208 ? -16.944 -12.650 -4.414 1.00 67.00 208 ALA A O 1
ATOM 1711 N N . ARG A 1 209 ? -16.491 -13.878 -2.597 1.00 67.50 209 ARG A N 1
ATOM 1712 C CA . ARG A 1 209 ? -16.836 -15.170 -3.223 1.00 67.50 209 ARG A CA 1
ATOM 1713 C C . ARG A 1 209 ? -18.337 -15.348 -3.437 1.00 67.50 209 ARG A C 1
ATOM 1715 O O . ARG A 1 209 ? -18.720 -15.985 -4.417 1.00 67.50 209 ARG A O 1
ATOM 1722 N N . GLN A 1 210 ? -19.160 -14.839 -2.522 1.00 72.81 210 GLN A N 1
ATOM 1723 C CA . GLN A 1 210 ? -20.621 -14.896 -2.612 1.00 72.81 210 GLN A CA 1
ATOM 1724 C C . GLN A 1 210 ? -21.146 -13.956 -3.701 1.00 72.81 210 GLN A C 1
ATOM 1726 O O . GLN A 1 210 ? -22.005 -14.342 -4.488 1.00 72.81 210 GLN A O 1
ATOM 1731 N N . PHE A 1 211 ? -20.577 -12.756 -3.800 1.00 73.06 211 PHE A N 1
ATOM 1732 C CA . PHE A 1 211 ? -21.022 -11.710 -4.716 1.00 73.06 211 PHE A CA 1
ATOM 1733 C C . PHE A 1 211 ? -20.037 -11.504 -5.872 1.00 73.06 211 PHE A C 1
ATOM 1735 O O . PHE A 1 211 ? -19.522 -10.410 -6.074 1.00 73.06 211 PHE A O 1
ATOM 1742 N N . LYS A 1 212 ? -19.797 -12.557 -6.668 1.00 68.69 212 LYS A N 1
ATOM 1743 C CA . LYS A 1 212 ? -18.802 -12.551 -7.765 1.00 68.69 212 LYS A CA 1
ATOM 1744 C C . LYS A 1 212 ? -19.012 -11.463 -8.826 1.00 68.69 212 LYS A C 1
ATOM 1746 O O . LYS A 1 212 ? -18.073 -11.135 -9.537 1.00 68.69 212 LYS A O 1
ATOM 1751 N N . GLN A 1 213 ? -20.239 -10.963 -8.971 1.00 73.56 213 GLN A N 1
ATOM 1752 C CA . GLN A 1 213 ? -20.604 -9.950 -9.969 1.00 73.56 213 GLN A CA 1
ATOM 1753 C C . GLN A 1 213 ? -20.646 -8.524 -9.402 1.00 73.56 213 GLN A C 1
ATOM 1755 O O . GLN A 1 213 ? -20.850 -7.574 -10.153 1.00 73.56 213 GLN A O 1
ATOM 1760 N N . VAL A 1 214 ? -20.477 -8.360 -8.087 1.00 68.94 214 VAL A N 1
ATOM 1761 C CA . VAL A 1 214 ? -20.478 -7.045 -7.442 1.00 68.94 214 VAL A CA 1
ATOM 1762 C C . VAL A 1 214 ? -19.040 -6.559 -7.360 1.00 68.94 214 VAL A C 1
ATOM 1764 O O . VAL A 1 214 ? -18.157 -7.278 -6.886 1.00 68.94 214 VAL A O 1
ATOM 1767 N N . LYS A 1 215 ? -18.785 -5.325 -7.800 1.00 65.50 215 LYS A N 1
ATOM 1768 C CA . LYS A 1 215 ? -17.448 -4.743 -7.686 1.00 65.50 215 LYS A CA 1
ATOM 1769 C C . LYS A 1 215 ? -17.097 -4.627 -6.204 1.00 65.50 215 LYS A C 1
ATOM 1771 O O . LYS A 1 215 ? -17.890 -4.133 -5.408 1.00 65.50 215 LYS A O 1
ATOM 1776 N N . ILE A 1 216 ? -15.879 -5.018 -5.820 1.00 65.50 216 ILE A N 1
ATOM 1777 C CA . ILE A 1 216 ? -15.396 -4.907 -4.427 1.00 65.50 216 ILE A CA 1
ATOM 1778 C C . ILE A 1 216 ? -15.562 -3.483 -3.870 1.00 65.50 216 ILE A C 1
ATOM 1780 O O . ILE A 1 216 ? -15.790 -3.316 -2.677 1.00 65.50 216 ILE A O 1
ATOM 1784 N N . GLN A 1 217 ? -15.487 -2.465 -4.727 1.00 65.38 217 GLN A N 1
ATOM 1785 C CA . GLN A 1 217 ? -15.675 -1.053 -4.374 1.00 65.38 217 GLN A CA 1
ATOM 1786 C C . GLN A 1 217 ? -17.092 -0.753 -3.860 1.00 65.38 217 GLN A C 1
ATOM 1788 O O . GLN A 1 217 ? -17.246 0.072 -2.962 1.00 65.38 217 GLN A O 1
ATOM 1793 N N . ASP A 1 218 ? -18.093 -1.471 -4.373 1.00 71.88 218 ASP A N 1
ATOM 1794 C CA . ASP A 1 218 ? -19.492 -1.360 -3.954 1.00 71.88 218 ASP A CA 1
ATOM 1795 C C . ASP A 1 218 ? -19.746 -2.159 -2.661 1.00 71.88 218 ASP A C 1
ATOM 1797 O O . ASP A 1 218 ? -20.661 -1.866 -1.894 1.00 71.88 218 ASP A O 1
ATOM 1801 N N . LEU A 1 219 ? -18.912 -3.162 -2.366 1.00 69.19 219 LEU A N 1
ATOM 1802 C CA . LEU A 1 219 ? -18.942 -3.883 -1.088 1.00 69.19 219 LEU A CA 1
ATOM 1803 C C . LEU A 1 219 ? -18.206 -3.104 0.016 1.00 69.19 219 LEU A C 1
ATOM 1805 O O . LEU A 1 219 ? -18.647 -3.073 1.164 1.00 69.19 219 LEU A O 1
ATOM 1809 N N . PHE A 1 220 ? -17.102 -2.440 -0.336 1.00 69.56 220 PHE A N 1
ATOM 1810 C CA . PHE A 1 220 ? -16.215 -1.716 0.575 1.00 69.56 220 PHE A CA 1
ATOM 1811 C C . PHE A 1 220 ? -16.043 -0.266 0.134 1.00 69.56 220 PHE A C 1
ATOM 1813 O O . PHE A 1 220 ? -14.983 0.160 -0.331 1.00 69.56 220 PHE A O 1
ATOM 1820 N N . HIS A 1 221 ? -17.096 0.519 0.332 1.00 69.62 221 HIS A N 1
ATOM 1821 C CA . HIS A 1 221 ? -17.049 1.952 0.091 1.00 69.62 221 HIS A CA 1
ATOM 1822 C C . HIS A 1 221 ? -16.022 2.623 1.006 1.00 69.62 221 HIS A C 1
ATOM 1824 O O . HIS A 1 221 ? -15.966 2.372 2.215 1.00 69.62 221 HIS A O 1
ATOM 1830 N N . LYS A 1 222 ? -15.240 3.546 0.440 1.00 69.81 222 LYS A N 1
ATOM 1831 C CA . LYS A 1 222 ? -14.321 4.379 1.215 1.00 69.81 222 LYS A CA 1
ATOM 1832 C C . LYS A 1 222 ? -15.130 5.273 2.155 1.00 69.81 222 LYS A C 1
ATOM 1834 O O . LYS A 1 222 ? -15.697 6.279 1.738 1.00 69.81 222 LYS A O 1
ATOM 1839 N N . MET A 1 223 ? -15.197 4.894 3.427 1.00 74.00 223 MET A N 1
ATOM 1840 C CA . MET A 1 223 ? -15.914 5.681 4.422 1.00 74.00 223 MET A CA 1
ATOM 1841 C C . MET A 1 223 ? -15.101 6.908 4.830 1.00 74.00 223 MET A C 1
ATOM 1843 O O . MET A 1 223 ? -13.892 6.836 5.056 1.00 74.00 223 MET A O 1
ATOM 1847 N N . GLU A 1 224 ? -15.782 8.038 4.984 1.00 80.81 224 GLU A N 1
ATOM 1848 C CA . GLU A 1 224 ? -15.176 9.234 5.556 1.00 80.81 224 GLU A CA 1
ATOM 1849 C C . GLU A 1 224 ? -14.746 8.987 7.004 1.00 80.81 224 GLU A C 1
ATOM 1851 O O . GLU A 1 224 ? -15.480 8.388 7.797 1.00 80.81 224 GLU A O 1
ATOM 1856 N N . ARG A 1 225 ? -13.576 9.514 7.383 1.00 74.69 225 ARG A N 1
ATOM 1857 C CA . ARG A 1 225 ? -12.998 9.349 8.727 1.00 74.69 225 ARG A CA 1
ATOM 1858 C C . ARG A 1 225 ? -13.981 9.709 9.843 1.00 74.69 225 ARG A C 1
ATOM 1860 O O . ARG A 1 225 ? -14.059 9.003 10.843 1.00 74.69 225 ARG A O 1
ATOM 1867 N N . GLN A 1 226 ? -14.748 10.785 9.667 1.00 78.25 226 GLN A N 1
ATOM 1868 C CA . GLN A 1 226 ? -15.731 11.228 10.658 1.00 78.25 226 GLN A CA 1
ATOM 1869 C C . GLN A 1 226 ? -16.871 10.218 10.829 1.00 78.25 226 GLN A C 1
ATOM 1871 O O . GLN A 1 226 ? -17.308 9.967 11.951 1.00 78.25 226 GLN A O 1
ATOM 1876 N N . LYS A 1 227 ? -17.327 9.600 9.733 1.00 81.94 227 LYS A N 1
ATOM 1877 C CA . LYS A 1 227 ? -18.364 8.565 9.758 1.00 81.94 227 LYS A CA 1
ATOM 1878 C C . LYS A 1 227 ? -17.857 7.300 10.447 1.00 81.94 227 LYS A C 1
ATOM 1880 O O . LYS A 1 227 ? -18.538 6.783 11.325 1.00 81.94 227 LYS A O 1
ATOM 1885 N N . VAL A 1 228 ? -16.633 6.868 10.126 1.00 80.38 228 VAL A N 1
ATOM 1886 C CA . VAL A 1 228 ? -15.965 5.743 10.809 1.00 80.38 228 VAL A CA 1
ATOM 1887 C C . VAL A 1 228 ? -15.896 6.000 12.313 1.00 80.38 228 VAL A C 1
ATOM 1889 O O . VAL A 1 228 ? -16.278 5.145 13.104 1.00 80.38 228 VAL A O 1
ATOM 1892 N N . GLN A 1 229 ? -15.452 7.191 12.719 1.00 72.31 229 GLN A N 1
ATOM 1893 C CA . GLN A 1 229 ? -15.315 7.526 14.132 1.00 72.31 229 GLN A CA 1
ATOM 1894 C C . GLN A 1 229 ? -16.661 7.516 14.865 1.00 72.31 229 GLN A C 1
ATOM 1896 O O . GLN A 1 229 ? -16.740 6.965 15.961 1.00 72.31 229 GLN A O 1
ATOM 1901 N N . LYS A 1 230 ? -17.727 8.046 14.252 1.00 78.62 230 LYS A N 1
ATOM 1902 C CA . LYS A 1 230 ? -19.085 7.978 14.816 1.00 78.62 230 LYS A CA 1
ATOM 1903 C C . LYS A 1 230 ? -19.548 6.534 15.021 1.00 78.62 230 LYS A C 1
ATOM 1905 O O . LYS A 1 230 ? -20.054 6.216 16.095 1.00 78.62 230 LYS A O 1
ATOM 1910 N N . GLU A 1 231 ? -19.340 5.660 14.038 1.00 79.62 231 GLU A N 1
ATOM 1911 C CA . GLU A 1 231 ? -19.717 4.244 14.154 1.00 79.62 231 GLU A CA 1
ATOM 1912 C C . GLU A 1 231 ? -18.881 3.500 15.205 1.00 79.62 231 GLU A C 1
ATOM 1914 O O . GLU A 1 231 ? -19.434 2.720 15.980 1.00 79.62 231 GLU A O 1
ATOM 1919 N N . ILE A 1 232 ? -17.577 3.791 15.313 1.00 77.75 232 ILE A N 1
ATOM 1920 C CA . ILE A 1 232 ? -16.725 3.248 16.383 1.00 77.75 232 ILE A CA 1
ATOM 1921 C C . ILE A 1 232 ? -17.260 3.670 17.751 1.00 77.75 232 ILE A C 1
ATOM 1923 O O . ILE A 1 232 ? -17.442 2.818 18.618 1.00 77.75 232 ILE A O 1
ATOM 1927 N N . THR A 1 233 ? -17.548 4.958 17.955 1.00 72.81 233 THR A N 1
ATOM 1928 C CA . THR A 1 233 ? -18.080 5.456 19.232 1.00 72.81 233 THR A CA 1
ATOM 1929 C C . THR A 1 233 ? -19.431 4.824 19.561 1.00 72.81 233 THR A C 1
ATOM 1931 O O . THR A 1 233 ? -19.648 4.392 20.693 1.00 72.81 233 THR A O 1
ATOM 1934 N N . LYS A 1 234 ? -20.323 4.699 18.571 1.00 77.00 234 LYS A N 1
ATOM 1935 C CA . LYS A 1 234 ? -21.621 4.036 18.734 1.00 77.00 234 LYS A CA 1
ATOM 1936 C C . LYS A 1 234 ? -21.454 2.572 19.138 1.00 77.00 234 LYS A C 1
ATOM 1938 O O . LYS A 1 234 ? -22.080 2.127 20.097 1.00 77.00 234 LYS A O 1
ATOM 1943 N N . ARG A 1 235 ? -20.589 1.823 18.446 1.00 77.31 235 ARG A N 1
ATOM 1944 C CA . ARG A 1 235 ? -20.348 0.407 18.745 1.00 77.31 235 ARG A CA 1
ATOM 1945 C C . ARG A 1 235 ? -19.665 0.212 20.097 1.00 77.31 235 ARG A C 1
ATOM 1947 O O . ARG A 1 235 ? -20.061 -0.686 20.831 1.00 77.31 235 ARG A O 1
ATOM 1954 N N . ALA A 1 236 ? -18.703 1.065 20.442 1.00 71.62 236 ALA A N 1
ATOM 1955 C CA . ALA A 1 236 ? -18.043 1.053 21.744 1.00 71.62 236 ALA A CA 1
ATOM 1956 C C . ALA A 1 236 ? -19.038 1.303 22.886 1.00 71.62 236 ALA A C 1
ATOM 1958 O O . ALA A 1 236 ? -18.970 0.618 23.900 1.00 71.62 236 ALA A O 1
ATOM 1959 N N . SER A 1 237 ? -19.991 2.223 22.700 1.00 70.12 237 SER A N 1
ATOM 1960 C CA . SER A 1 237 ? -21.060 2.478 23.673 1.00 70.12 237 SER A CA 1
ATOM 1961 C C . SER A 1 237 ? -21.952 1.248 23.886 1.00 70.12 237 SER A C 1
ATOM 1963 O O . SER A 1 237 ? -22.201 0.856 25.023 1.00 70.12 237 SER A O 1
ATOM 1965 N N . ILE A 1 238 ? -22.360 0.579 22.800 1.00 76.56 238 ILE A N 1
ATOM 1966 C CA . ILE A 1 238 ? -23.160 -0.657 22.870 1.00 76.56 238 ILE A CA 1
ATOM 1967 C C . ILE A 1 238 ? -22.398 -1.768 23.605 1.00 76.56 238 ILE A C 1
ATOM 1969 O O . ILE A 1 238 ? -22.955 -2.422 24.484 1.00 76.56 238 ILE A O 1
ATOM 1973 N N . GLU A 1 239 ? -21.125 -1.978 23.263 1.00 76.19 239 GLU A N 1
ATOM 1974 C CA . GLU A 1 239 ? -20.305 -3.019 23.889 1.00 76.19 239 GLU A CA 1
ATOM 1975 C C . GLU A 1 239 ? -20.066 -2.722 25.373 1.00 76.19 239 GLU A C 1
ATOM 1977 O O . GLU A 1 239 ? -20.180 -3.610 26.216 1.00 76.19 239 GLU A O 1
ATOM 1982 N N . LEU A 1 240 ? -19.797 -1.458 25.712 1.00 74.62 240 LEU A N 1
ATOM 1983 C CA . LEU A 1 240 ? -19.658 -1.013 27.092 1.00 74.62 240 LEU A CA 1
ATOM 1984 C C . LEU A 1 240 ? -20.944 -1.256 27.886 1.00 74.62 240 LEU A C 1
ATOM 1986 O O . LEU A 1 240 ? -20.878 -1.825 28.973 1.00 74.62 240 LEU A O 1
ATOM 1990 N N . HIS A 1 241 ? -22.105 -0.894 27.335 1.00 75.62 241 HIS A N 1
ATOM 1991 C CA . HIS A 1 241 ? -23.397 -1.151 27.969 1.00 75.62 241 HIS A CA 1
ATOM 1992 C C . HIS A 1 241 ? -23.616 -2.651 28.214 1.00 75.62 241 HIS A C 1
ATOM 1994 O O . HIS A 1 241 ? -23.970 -3.047 29.322 1.00 75.62 241 HIS A O 1
ATOM 2000 N N . TYR A 1 242 ? -23.324 -3.502 27.227 1.00 76.56 242 TYR A N 1
ATOM 2001 C CA . TYR A 1 242 ? -23.421 -4.957 27.371 1.00 76.56 242 TYR A CA 1
ATOM 2002 C C . TYR A 1 242 ? -22.455 -5.526 28.422 1.00 76.56 242 TYR A C 1
ATOM 2004 O O . TYR A 1 242 ? -22.800 -6.439 29.174 1.00 76.56 242 TYR A O 1
ATOM 2012 N N . MET A 1 243 ? -21.232 -5.000 28.515 1.00 75.88 243 MET A N 1
ATOM 2013 C CA . MET A 1 243 ? -20.296 -5.404 29.565 1.00 75.88 243 MET A CA 1
ATOM 2014 C C . MET A 1 243 ? -20.775 -4.963 30.954 1.00 75.88 243 MET A C 1
ATOM 2016 O O . MET A 1 243 ? -20.676 -5.737 31.905 1.00 75.88 243 MET A O 1
ATOM 2020 N N . LEU A 1 244 ? -21.333 -3.756 31.076 1.00 75.94 244 LEU A N 1
ATOM 2021 C CA . LEU A 1 244 ? -21.875 -3.236 32.333 1.00 75.94 244 LEU A CA 1
ATOM 2022 C C . LEU A 1 244 ? -23.144 -3.963 32.774 1.00 75.94 244 LEU A C 1
ATOM 2024 O O . LEU A 1 244 ? -23.303 -4.238 33.963 1.00 75.94 244 LEU A O 1
ATOM 2028 N N . SER A 1 245 ? -24.019 -4.346 31.843 1.00 76.31 245 SER A N 1
ATOM 2029 C CA . SER A 1 245 ? -25.241 -5.085 32.166 1.00 76.31 245 SER A CA 1
ATOM 2030 C C . SER A 1 245 ? -24.935 -6.442 32.806 1.00 76.31 245 SER A C 1
ATOM 2032 O O . SER A 1 245 ? -25.666 -6.880 33.693 1.00 76.31 245 SER A O 1
ATOM 2034 N N . LYS A 1 246 ? -23.813 -7.081 32.437 1.00 77.25 246 LYS A N 1
ATOM 2035 C CA . LYS A 1 246 ? -23.324 -8.320 33.075 1.00 77.25 246 LYS A CA 1
ATOM 2036 C C . LYS A 1 246 ? -22.868 -8.132 34.521 1.00 77.25 246 LYS A C 1
ATOM 2038 O O . LYS A 1 246 ? -22.778 -9.111 35.254 1.00 77.25 246 LYS A O 1
ATOM 2043 N N . LEU A 1 247 ? -22.564 -6.901 34.924 1.00 76.38 247 LEU A N 1
ATOM 2044 C CA . LEU A 1 247 ? -22.162 -6.562 36.288 1.00 76.38 247 LEU A CA 1
ATOM 2045 C C . LEU A 1 247 ? -23.344 -6.141 37.166 1.00 76.38 247 LEU A C 1
ATOM 2047 O O . LEU A 1 247 ? -23.160 -5.886 38.357 1.00 76.38 247 LEU A O 1
ATOM 2051 N N . LYS A 1 248 ? -24.564 -6.083 36.621 1.00 77.12 248 LYS A N 1
ATOM 2052 C CA . LYS A 1 248 ? -25.761 -5.744 37.393 1.00 77.12 248 LYS A CA 1
ATOM 2053 C C . LYS A 1 248 ? -25.944 -6.734 38.550 1.00 77.12 248 LYS A C 1
ATOM 2055 O O . LYS A 1 248 ? -25.927 -7.944 38.351 1.00 77.12 248 LYS A O 1
ATOM 2060 N N . GLY A 1 249 ? -26.093 -6.206 39.766 1.00 78.94 249 GLY A N 1
ATOM 2061 C CA . GLY A 1 249 ? -26.216 -7.007 40.991 1.00 78.94 249 GLY A CA 1
ATOM 2062 C C . GLY A 1 249 ? -24.909 -7.647 41.482 1.00 78.94 249 GLY A C 1
ATOM 2063 O O . GLY A 1 249 ? -24.932 -8.377 42.468 1.00 78.94 249 GLY A O 1
ATOM 2064 N N . CYS A 1 250 ? -23.772 -7.384 40.830 1.00 80.44 250 CYS A N 1
ATOM 2065 C CA . CYS A 1 250 ? -22.468 -7.878 41.260 1.00 80.44 250 CYS A CA 1
ATOM 2066 C C . CYS A 1 250 ? -21.745 -6.865 42.157 1.00 80.44 250 CYS A C 1
ATOM 2068 O O . CYS A 1 250 ? -21.841 -5.655 41.959 1.00 80.44 250 CYS A O 1
ATOM 2070 N N . PHE A 1 251 ? -20.924 -7.366 43.082 1.00 81.25 251 PHE A N 1
ATOM 2071 C CA . PHE A 1 251 ? -19.948 -6.537 43.786 1.00 81.25 251 PHE A CA 1
ATOM 2072 C C . PHE A 1 251 ? -18.795 -6.171 42.851 1.00 81.25 251 PHE A C 1
ATOM 2074 O O . PHE A 1 251 ? -18.078 -7.041 42.340 1.00 81.25 251 PHE A O 1
ATOM 2081 N N . VAL A 1 252 ? -18.615 -4.871 42.642 1.00 80.19 252 VAL A N 1
ATOM 2082 C CA . VAL A 1 252 ? -17.575 -4.308 41.782 1.00 80.19 252 VAL A CA 1
ATOM 2083 C C . VAL A 1 252 ? -16.689 -3.353 42.570 1.00 80.19 252 VAL A C 1
ATOM 2085 O O . VAL A 1 252 ? -17.140 -2.696 43.506 1.00 80.19 252 VAL A O 1
ATOM 2088 N N . SER A 1 253 ? -15.425 -3.268 42.178 1.00 79.56 253 SER A N 1
ATOM 2089 C CA . SER A 1 253 ? -14.482 -2.254 42.621 1.00 79.56 253 SER A CA 1
ATOM 2090 C C . SER A 1 253 ? -14.163 -1.307 41.467 1.00 79.56 253 SER A C 1
ATOM 2092 O O . SER A 1 253 ? -14.130 -1.701 40.298 1.00 79.56 253 SER A O 1
ATOM 2094 N N . VAL A 1 254 ? -13.929 -0.038 41.800 1.00 77.31 254 VAL A N 1
ATOM 2095 C CA . VAL A 1 254 ? -13.392 0.945 40.857 1.00 77.31 254 VAL A CA 1
ATOM 2096 C C . VAL A 1 254 ? -11.907 1.092 41.138 1.00 77.31 254 VAL A C 1
ATOM 2098 O O . VAL A 1 254 ? -11.512 1.480 42.237 1.00 77.31 254 VAL A O 1
ATOM 2101 N N . CYS A 1 255 ? -11.088 0.785 40.141 1.00 78.50 255 CYS A N 1
ATOM 2102 C CA . CYS A 1 255 ? -9.649 0.973 40.202 1.00 78.50 255 CYS A CA 1
ATOM 2103 C C . CYS A 1 255 ? -9.296 2.239 39.423 1.00 78.50 255 CYS A C 1
ATOM 2105 O O . CYS A 1 255 ? -9.524 2.318 38.213 1.00 78.50 255 CYS A O 1
ATOM 2107 N N . ASN A 1 256 ? -8.742 3.219 40.137 1.00 80.31 256 ASN A N 1
ATOM 2108 C CA . ASN A 1 256 ? -8.240 4.455 39.557 1.00 80.31 256 ASN A CA 1
ATOM 2109 C C . ASN A 1 256 ? -6.723 4.381 39.473 1.00 80.31 256 ASN A C 1
ATOM 2111 O O . ASN A 1 256 ? -6.057 4.240 40.497 1.00 80.31 256 ASN A O 1
ATOM 2115 N N . ASP A 1 257 ? -6.200 4.529 38.267 1.00 79.69 257 ASP A N 1
ATOM 2116 C CA . ASP A 1 257 ? -4.773 4.656 38.010 1.00 79.69 257 ASP A CA 1
ATOM 2117 C C . ASP A 1 257 ? -4.481 6.042 37.421 1.00 79.69 257 ASP A C 1
ATOM 2119 O O . ASP A 1 257 ? -5.380 6.748 36.950 1.00 79.69 257 ASP A O 1
ATOM 2123 N N . SER A 1 258 ? -3.229 6.481 37.462 1.00 82.81 258 SER A N 1
ATOM 2124 C CA . SER A 1 258 ? -2.832 7.718 36.806 1.00 82.81 258 SER A CA 1
ATOM 2125 C C . SER A 1 258 ? -1.453 7.631 36.183 1.00 82.81 258 SER A C 1
ATOM 2127 O O . SER A 1 258 ? -0.493 7.237 36.834 1.00 82.81 258 SER A O 1
ATOM 2129 N N . ALA A 1 259 ? -1.354 8.106 34.947 1.00 82.12 259 ALA A N 1
ATOM 2130 C CA . ALA A 1 259 ? -0.108 8.252 34.213 1.00 82.12 259 ALA A CA 1
ATOM 2131 C C . ALA A 1 259 ? 0.194 9.736 33.973 1.00 82.12 259 ALA A C 1
ATOM 2133 O O . ALA A 1 259 ? -0.706 10.575 33.985 1.00 82.12 259 ALA A O 1
ATOM 2134 N N . LYS A 1 260 ? 1.461 10.081 33.733 1.00 82.94 260 LYS A N 1
ATOM 2135 C CA . LYS A 1 260 ? 1.860 11.420 33.282 1.00 82.94 260 LYS A CA 1
ATOM 2136 C C . LYS A 1 260 ? 2.284 11.327 31.817 1.00 82.94 260 LYS A C 1
ATOM 2138 O O . LYS A 1 260 ? 3.241 10.626 31.511 1.00 82.94 260 LYS A O 1
ATOM 2143 N N . ILE A 1 261 ? 1.572 12.011 30.923 1.00 77.50 261 ILE A N 1
ATOM 2144 C CA . ILE A 1 261 ? 1.849 12.044 29.479 1.00 77.50 261 ILE A CA 1
ATOM 2145 C C . ILE A 1 261 ? 2.117 13.495 29.087 1.00 77.50 261 ILE A C 1
ATOM 2147 O O . ILE A 1 261 ? 1.266 14.348 29.310 1.00 77.50 261 ILE A O 1
ATOM 2151 N N . LEU A 1 262 ? 3.297 13.784 28.523 1.00 80.00 262 LEU A N 1
ATOM 2152 C CA . LEU A 1 262 ? 3.698 15.145 28.116 1.00 80.00 262 LEU A CA 1
ATOM 2153 C C . LEU A 1 262 ? 3.474 16.194 29.222 1.00 80.00 262 LEU A C 1
ATOM 2155 O O . LEU A 1 262 ? 2.962 17.281 28.988 1.00 80.00 262 LEU A O 1
ATOM 2159 N N . SER A 1 263 ? 3.834 15.835 30.454 1.00 81.94 263 SER A N 1
ATOM 2160 C CA . SER A 1 263 ? 3.633 16.638 31.667 1.00 81.94 263 SER A CA 1
ATOM 2161 C C . SER A 1 263 ? 2.194 16.820 32.154 1.00 81.94 263 SER A C 1
ATOM 2163 O O . SER A 1 263 ? 2.007 17.301 33.272 1.00 81.94 263 SER A O 1
ATOM 2165 N N . GLU A 1 264 ? 1.192 16.345 31.420 1.00 79.25 264 GLU A N 1
ATOM 2166 C CA . GLU A 1 264 ? -0.193 16.306 31.877 1.00 79.25 264 GLU A CA 1
ATOM 2167 C C . GLU A 1 264 ? -0.474 15.010 32.648 1.00 79.25 264 GLU A C 1
ATOM 2169 O O . GLU A 1 264 ? -0.114 13.912 32.218 1.00 79.25 264 GLU A O 1
ATOM 2174 N N . LYS A 1 265 ? -1.137 15.121 33.804 1.00 81.75 265 LYS A N 1
ATOM 2175 C CA . LYS A 1 265 ? -1.642 13.947 34.523 1.00 81.75 265 LYS A CA 1
ATOM 2176 C C . LYS A 1 265 ? -2.893 13.437 33.812 1.00 81.75 265 LYS A C 1
ATOM 2178 O O . LYS A 1 265 ? -3.826 14.202 33.589 1.00 81.75 265 LYS A O 1
ATOM 2183 N N . LEU A 1 266 ? -2.911 12.157 33.487 1.00 82.38 266 LEU A N 1
ATOM 2184 C CA . LEU A 1 266 ? -4.035 11.441 32.912 1.00 82.38 266 LEU A CA 1
ATOM 2185 C C . LEU A 1 266 ? -4.507 10.416 33.936 1.00 82.38 266 LEU A C 1
ATOM 2187 O O . LEU A 1 266 ? -3.732 9.551 34.340 1.00 82.38 266 LEU A O 1
ATOM 2191 N N . THR A 1 267 ? -5.755 10.513 34.374 1.00 81.38 267 THR A N 1
ATOM 2192 C CA . THR A 1 267 ? -6.355 9.527 35.273 1.00 81.38 267 THR A CA 1
ATOM 2193 C C . THR A 1 267 ? -7.240 8.579 34.476 1.00 81.38 267 THR A C 1
ATOM 2195 O O . THR A 1 267 ? -8.041 9.001 33.641 1.00 81.38 267 THR A O 1
ATOM 2198 N N . ILE A 1 268 ? -7.074 7.288 34.751 1.00 80.81 268 ILE A N 1
ATOM 2199 C CA . ILE A 1 268 ? -7.771 6.182 34.108 1.00 80.81 268 ILE A CA 1
ATOM 2200 C C . ILE A 1 268 ? -8.632 5.506 35.170 1.00 80.81 268 ILE A C 1
ATOM 2202 O O . ILE A 1 268 ? -8.119 5.104 36.213 1.00 80.81 268 ILE A O 1
ATOM 2206 N N . ALA A 1 269 ? -9.929 5.369 34.901 1.00 77.06 269 ALA A N 1
ATOM 2207 C CA . ALA A 1 269 ? -10.848 4.656 35.781 1.00 77.06 269 ALA A CA 1
ATOM 2208 C C . ALA A 1 269 ? -11.316 3.361 35.115 1.00 77.06 269 ALA A C 1
ATOM 2210 O O . ALA A 1 269 ? -11.781 3.351 33.967 1.00 77.06 269 ALA A O 1
ATOM 2211 N N . THR A 1 270 ? -11.201 2.264 35.856 1.00 81.81 270 THR A N 1
ATOM 2212 C CA . THR A 1 270 ? -11.616 0.929 35.421 1.00 81.81 270 THR A CA 1
ATOM 2213 C C . THR A 1 270 ? -12.560 0.308 36.441 1.00 81.81 270 THR A C 1
ATOM 2215 O O . THR A 1 270 ? -12.444 0.568 37.639 1.00 81.81 270 THR A O 1
ATOM 2218 N N . ILE A 1 271 ? -13.497 -0.516 35.974 1.00 79.88 271 ILE A N 1
ATOM 2219 C CA . ILE A 1 271 ? -14.357 -1.329 36.839 1.00 79.88 271 ILE A CA 1
ATOM 2220 C C . ILE A 1 271 ? -13.864 -2.769 36.800 1.00 79.88 271 ILE A C 1
ATOM 2222 O O . ILE A 1 271 ? -13.699 -3.341 35.722 1.00 79.88 271 ILE A O 1
ATOM 2226 N N . LYS A 1 272 ? -13.663 -3.372 37.973 1.00 82.25 272 LYS A N 1
ATOM 2227 C CA . LYS A 1 272 ? -13.346 -4.795 38.120 1.00 82.25 272 LYS A CA 1
ATOM 2228 C C . LYS A 1 272 ? -14.396 -5.463 39.004 1.00 82.25 272 LYS A C 1
ATOM 2230 O O . LYS A 1 272 ? -14.884 -4.874 39.962 1.00 82.25 272 LYS A O 1
ATOM 2235 N N . GLN A 1 273 ? -14.752 -6.707 38.705 1.00 79.88 273 GLN A N 1
ATOM 2236 C CA . GLN A 1 273 ? -15.561 -7.510 39.620 1.00 79.88 273 GLN A CA 1
ATOM 2237 C C . GLN A 1 273 ? -14.693 -7.938 40.812 1.00 79.88 273 GLN A C 1
ATOM 2239 O O . GLN A 1 273 ? -13.603 -8.468 40.615 1.00 79.88 273 GLN A O 1
ATOM 2244 N N . ALA A 1 274 ? -15.154 -7.706 42.043 1.00 72.94 274 ALA A N 1
ATOM 2245 C CA . ALA A 1 274 ? -14.302 -7.824 43.232 1.00 72.94 274 ALA A CA 1
ATOM 2246 C C . ALA A 1 274 ? -13.832 -9.264 43.523 1.00 72.94 274 ALA A C 1
ATOM 2248 O O . ALA A 1 274 ? -12.740 -9.462 44.044 1.00 72.94 274 ALA A O 1
ATOM 2249 N N . PHE A 1 275 ? -14.639 -10.265 43.157 1.00 67.69 275 PHE A N 1
ATOM 2250 C CA . PHE A 1 275 ? -14.449 -11.666 43.568 1.00 67.69 275 PHE A CA 1
ATOM 2251 C C . PHE A 1 275 ? -14.275 -12.646 42.402 1.00 67.69 275 PHE A C 1
ATOM 2253 O O . PHE A 1 275 ? -14.292 -13.859 42.597 1.00 67.69 275 PHE A O 1
ATOM 2260 N N . ARG A 1 276 ? -14.145 -12.141 41.172 1.00 63.09 276 ARG A N 1
ATOM 2261 C CA . ARG A 1 276 ? -13.865 -12.957 39.986 1.00 63.09 276 ARG A CA 1
ATOM 2262 C C . ARG A 1 276 ? -12.675 -12.376 39.255 1.00 63.09 276 ARG A C 1
ATOM 2264 O O . ARG A 1 276 ? -12.550 -11.155 39.153 1.00 63.09 276 ARG A O 1
ATOM 2271 N N . ASP A 1 277 ? -11.844 -13.247 38.696 1.00 65.19 277 ASP A N 1
ATOM 2272 C CA . ASP A 1 277 ? -10.701 -12.828 37.891 1.00 65.19 277 ASP A CA 1
ATOM 2273 C C . ASP A 1 277 ? -11.152 -12.447 36.471 1.00 65.19 277 ASP A C 1
ATOM 2275 O O . ASP A 1 277 ? -10.855 -13.084 35.464 1.00 65.19 277 ASP A O 1
ATOM 2279 N N . ALA A 1 278 ? -11.992 -11.415 36.415 1.00 68.00 278 ALA A N 1
ATOM 2280 C CA . ALA A 1 278 ? -12.471 -10.807 35.191 1.00 68.00 278 ALA A CA 1
ATOM 2281 C C . ALA A 1 278 ? -11.533 -9.666 34.785 1.00 68.00 278 ALA A C 1
ATOM 2283 O O . ALA A 1 278 ? -11.012 -8.927 35.631 1.00 68.00 278 ALA A O 1
ATOM 2284 N N . LYS A 1 279 ? -11.344 -9.497 33.471 1.00 72.88 279 LYS A N 1
ATOM 2285 C CA . LYS A 1 279 ? -10.588 -8.363 32.933 1.00 72.88 279 LYS A CA 1
ATOM 2286 C C . LYS A 1 279 ? -11.262 -7.047 33.352 1.00 72.88 279 LYS A C 1
ATOM 2288 O O . LYS A 1 279 ? -12.479 -6.936 33.196 1.00 72.88 279 LYS A O 1
ATOM 2293 N N . PRO A 1 280 ? -10.499 -6.056 33.847 1.00 75.19 280 PRO A N 1
ATOM 2294 C CA . PRO A 1 280 ? -11.040 -4.736 34.140 1.00 75.19 280 PRO A CA 1
ATOM 2295 C C . PRO A 1 280 ? -11.648 -4.102 32.887 1.00 75.19 280 PRO A C 1
ATOM 2297 O O . PRO A 1 280 ? -11.055 -4.148 31.807 1.00 75.19 280 PRO A O 1
ATOM 2300 N N . ILE A 1 281 ? -12.819 -3.490 33.037 1.00 75.50 281 ILE A N 1
ATOM 2301 C CA . ILE A 1 281 ? -13.484 -2.742 31.973 1.00 75.50 281 ILE A CA 1
ATOM 2302 C C . ILE A 1 281 ? -12.995 -1.299 32.049 1.00 75.50 281 ILE A C 1
ATOM 2304 O O . ILE A 1 281 ? -13.217 -0.612 33.050 1.00 75.50 281 ILE A O 1
ATOM 2308 N N . LEU A 1 282 ? -12.323 -0.840 30.992 1.00 68.56 282 LEU A N 1
ATOM 2309 C CA . LEU A 1 282 ? -11.944 0.561 30.847 1.00 68.56 282 LEU A CA 1
ATOM 2310 C C . LEU A 1 282 ? -13.197 1.402 30.618 1.00 68.56 282 LEU A C 1
ATOM 2312 O O . LEU A 1 282 ? -13.913 1.196 29.642 1.00 68.56 282 LEU A O 1
ATOM 2316 N N . MET A 1 283 ? -13.439 2.348 31.518 1.00 68.94 283 MET A N 1
ATOM 2317 C CA . MET A 1 283 ? -14.675 3.121 31.526 1.00 68.94 283 MET A CA 1
ATOM 2318 C C . MET A 1 283 ? -14.470 4.560 31.078 1.00 68.94 283 MET A C 1
ATOM 2320 O O . MET A 1 283 ? -15.220 5.050 30.241 1.00 68.94 283 MET A O 1
ATOM 2324 N N . THR A 1 284 ? -13.449 5.239 31.606 1.00 69.62 284 THR A N 1
ATOM 2325 C CA . THR A 1 284 ? -13.152 6.615 31.202 1.00 69.62 284 THR A CA 1
ATOM 2326 C C . THR A 1 284 ? -11.683 6.971 31.394 1.00 69.62 284 THR A C 1
ATOM 2328 O O . THR A 1 284 ? -10.930 6.300 32.106 1.00 69.62 284 THR A O 1
ATOM 2331 N N . CYS A 1 285 ? -11.302 8.064 30.748 1.00 70.50 285 CYS A N 1
ATOM 2332 C CA . CYS A 1 285 ? -9.993 8.675 30.812 1.00 70.50 285 CYS A CA 1
ATOM 2333 C C . CYS A 1 285 ? -10.181 10.194 30.845 1.00 70.50 285 CYS A C 1
ATOM 2335 O O . CYS A 1 285 ? -10.8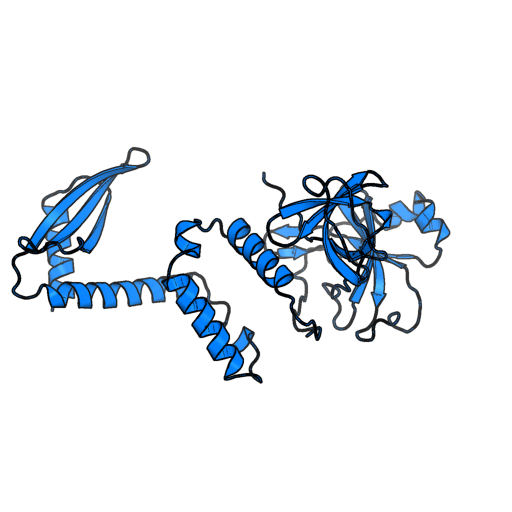51 10.750 29.972 1.00 70.50 285 CYS A O 1
ATOM 2337 N N . PHE A 1 286 ? -9.619 10.872 31.843 1.00 73.25 286 PHE A N 1
ATOM 2338 C CA . PHE A 1 286 ? -9.718 12.327 31.950 1.00 73.25 286 PHE A CA 1
ATOM 2339 C C . PHE A 1 286 ? -8.386 12.962 32.334 1.00 73.25 286 PHE A C 1
ATOM 2341 O O . PHE A 1 286 ? -7.558 12.377 33.036 1.00 73.25 286 PHE A O 1
ATOM 2348 N N . LYS A 1 287 ? -8.184 14.190 31.850 1.00 72.38 287 LYS A N 1
ATOM 2349 C CA . LYS A 1 287 ? -7.027 15.010 32.205 1.00 72.38 287 LYS A CA 1
ATOM 2350 C C . LYS A 1 287 ? -7.189 15.553 33.626 1.00 72.38 287 LYS A C 1
ATOM 2352 O O . LYS A 1 287 ? -8.262 16.022 34.000 1.00 72.38 287 LYS A O 1
ATOM 2357 N N . GLY A 1 288 ? -6.104 15.542 34.388 1.00 75.31 288 GLY A N 1
ATOM 2358 C CA . GLY A 1 288 ? -6.031 16.046 35.755 1.00 75.31 288 GLY A CA 1
ATOM 2359 C C . GLY A 1 288 ? -6.127 14.957 36.822 1.00 75.31 288 GLY A C 1
ATOM 2360 O O . GLY A 1 288 ? -6.114 13.763 36.541 1.00 75.31 288 GLY A O 1
ATOM 2361 N N . ALA A 1 289 ? -6.168 15.384 38.084 1.00 71.88 289 ALA A N 1
ATOM 2362 C CA . ALA A 1 289 ? -6.296 14.477 39.218 1.00 71.88 289 ALA A CA 1
ATOM 2363 C C . ALA A 1 289 ? -7.722 13.914 39.344 1.00 71.88 289 ALA A C 1
ATOM 2365 O O . ALA A 1 289 ? -8.705 14.551 38.953 1.00 71.88 289 ALA A O 1
ATOM 2366 N N . CYS A 1 290 ? -7.838 12.736 39.961 1.00 69.81 290 CYS A N 1
ATOM 2367 C CA . CYS A 1 290 ? -9.118 12.197 40.406 1.00 69.81 290 CYS A CA 1
ATOM 2368 C C . CYS A 1 290 ? -9.687 13.088 41.520 1.00 69.81 290 CYS A C 1
ATOM 2370 O O . CYS A 1 290 ? -9.284 12.984 42.677 1.00 69.81 290 CYS A O 1
ATOM 2372 N N . THR A 1 291 ? -10.580 14.012 41.167 1.00 72.69 291 THR A N 1
ATOM 2373 C CA . THR A 1 291 ? -11.302 14.853 42.129 1.00 72.69 291 THR A CA 1
ATOM 2374 C C . THR A 1 291 ? -12.673 14.253 42.428 1.00 72.69 291 THR A C 1
ATOM 2376 O O . THR A 1 291 ? -13.232 13.506 41.621 1.00 72.69 291 THR A O 1
ATOM 2379 N N . LYS A 1 292 ? -13.265 14.630 43.567 1.00 70.19 292 LYS A N 1
ATOM 2380 C CA . LYS A 1 292 ? -14.642 14.246 43.926 1.00 70.19 292 LYS A CA 1
ATOM 2381 C C . LYS A 1 292 ? -15.649 14.608 42.821 1.00 70.19 292 LYS A C 1
ATOM 2383 O O . LYS A 1 292 ? -16.543 13.823 42.534 1.00 70.19 292 LYS A O 1
ATOM 2388 N N . LEU A 1 293 ? -15.469 15.757 42.167 1.00 71.69 293 LEU A N 1
ATOM 2389 C CA . LEU A 1 293 ? -16.292 16.215 41.041 1.00 71.69 293 LEU A CA 1
ATOM 2390 C C . LEU A 1 293 ? -16.180 15.293 39.818 1.00 71.69 293 LEU A C 1
ATOM 2392 O O . LEU A 1 293 ? -17.201 14.904 39.254 1.00 71.69 293 LEU A O 1
ATOM 2396 N N . ASN A 1 294 ? -14.959 14.895 39.451 1.00 65.56 294 ASN A N 1
ATOM 2397 C CA . ASN A 1 294 ? -14.729 13.976 38.334 1.00 65.56 294 ASN A CA 1
ATOM 2398 C C . ASN A 1 294 ? -15.303 12.582 38.624 1.00 65.56 294 ASN A C 1
ATOM 2400 O O . ASN A 1 294 ? -15.901 11.978 37.740 1.00 65.56 294 ASN A O 1
ATOM 2404 N N . LEU A 1 295 ? -15.207 12.110 39.873 1.00 65.75 295 LEU A N 1
ATOM 2405 C CA . LEU A 1 295 ? -15.839 10.861 40.314 1.00 65.75 295 LEU A CA 1
ATOM 2406 C C . LEU A 1 295 ? -17.369 10.924 40.265 1.00 65.75 295 LEU A C 1
ATOM 2408 O O . LEU A 1 295 ? -17.997 9.986 39.792 1.00 65.75 295 LEU A O 1
ATOM 2412 N N . ILE A 1 296 ? -17.987 12.016 40.726 1.00 69.62 296 ILE A N 1
ATOM 2413 C CA . ILE A 1 296 ? -19.450 12.181 40.664 1.00 69.62 296 ILE A CA 1
ATOM 2414 C C . ILE A 1 296 ? -19.924 12.198 39.210 1.00 69.62 296 ILE A C 1
ATOM 2416 O O . ILE A 1 296 ? -20.894 11.525 38.869 1.00 69.62 296 ILE A O 1
ATOM 2420 N N . ARG A 1 297 ? -19.226 12.937 38.342 1.00 68.00 297 ARG A N 1
ATOM 2421 C CA . ARG A 1 297 ? -19.528 12.977 36.909 1.00 68.00 297 ARG A CA 1
ATOM 2422 C C . ARG A 1 297 ? -19.412 11.590 36.274 1.00 68.00 297 ARG A C 1
ATOM 2424 O O . ARG A 1 297 ? -20.315 11.184 35.555 1.00 68.00 297 ARG A O 1
ATOM 2431 N N . PHE A 1 298 ? -18.356 10.856 36.612 1.00 65.19 298 PHE A N 1
ATOM 2432 C CA . PHE A 1 298 ? -18.146 9.472 36.197 1.00 65.19 298 PHE A CA 1
ATOM 2433 C C . PHE A 1 298 ? -19.292 8.544 36.626 1.00 65.19 298 PHE A C 1
ATOM 2435 O O . PHE A 1 298 ? -19.848 7.825 35.800 1.00 65.19 298 PHE A O 1
ATOM 2442 N N . TRP A 1 299 ? -19.699 8.589 37.897 1.00 69.00 299 TRP A N 1
ATOM 2443 C CA . TRP A 1 299 ? -20.811 7.774 38.392 1.00 69.00 299 TRP A CA 1
ATOM 2444 C C . TRP A 1 299 ? -22.145 8.146 37.752 1.00 69.00 299 TRP A C 1
ATOM 2446 O O . TRP A 1 299 ? -22.954 7.261 37.486 1.00 69.00 299 TRP A O 1
ATOM 2456 N N . LYS A 1 300 ? -22.361 9.433 37.459 1.00 72.56 300 LYS A N 1
ATOM 2457 C CA . LYS A 1 300 ? -23.539 9.890 36.719 1.00 72.56 300 LYS A CA 1
ATOM 2458 C C . LYS A 1 300 ? -23.555 9.322 35.299 1.00 72.56 300 LYS A C 1
ATOM 2460 O O . LYS A 1 300 ? -24.578 8.799 34.883 1.00 72.56 300 LYS A O 1
ATOM 2465 N N . GLU A 1 301 ? -22.433 9.369 34.582 1.00 65.81 301 GLU A N 1
ATOM 2466 C CA . GLU A 1 301 ? -22.316 8.786 33.237 1.00 65.81 301 GLU A CA 1
ATOM 2467 C C . GLU A 1 301 ? -22.596 7.273 33.252 1.00 65.81 301 GLU A C 1
ATOM 2469 O O . GLU A 1 301 ? -23.357 6.789 32.419 1.00 65.81 301 GLU A O 1
ATOM 2474 N N . ILE A 1 302 ? -22.075 6.532 34.238 1.00 64.38 302 ILE A N 1
ATOM 2475 C CA . ILE A 1 302 ? -22.380 5.099 34.403 1.00 64.38 302 ILE A CA 1
ATOM 2476 C C . ILE A 1 302 ? -23.859 4.864 34.703 1.00 64.38 302 ILE A C 1
ATOM 2478 O O . ILE A 1 302 ? -24.460 3.966 34.118 1.00 64.38 302 ILE A O 1
ATOM 2482 N N . TYR A 1 303 ? -24.441 5.641 35.618 1.00 66.69 303 TYR A N 1
ATOM 2483 C CA . TYR A 1 303 ? -25.840 5.493 36.011 1.00 66.69 303 TYR A CA 1
ATOM 2484 C C . TYR A 1 303 ? -26.786 5.714 34.827 1.00 66.69 303 TYR A C 1
ATOM 2486 O O . TYR A 1 303 ? -27.692 4.914 34.620 1.00 66.69 303 TYR A O 1
ATOM 2494 N N . GLU A 1 304 ? -26.537 6.745 34.017 1.00 66.88 304 GLU A N 1
ATOM 2495 C CA . GLU A 1 304 ? -27.321 7.011 32.806 1.00 66.88 304 GLU A CA 1
ATOM 2496 C C . GLU A 1 304 ? -27.137 5.918 31.743 1.00 66.88 304 GLU A C 1
ATOM 2498 O O . GLU A 1 304 ? -28.089 5.582 31.047 1.00 66.88 304 GLU A O 1
ATOM 2503 N N . ILE A 1 305 ? -25.942 5.323 31.628 1.00 60.31 305 ILE A N 1
ATOM 2504 C CA . ILE A 1 305 ? -25.702 4.191 30.717 1.00 60.31 305 ILE A CA 1
ATOM 2505 C C . ILE A 1 305 ? -26.388 2.912 31.217 1.00 60.31 305 ILE A C 1
ATOM 2507 O O . ILE A 1 305 ? -26.756 2.076 30.401 1.00 60.31 305 ILE A O 1
ATOM 2511 N N . ALA A 1 306 ? -26.534 2.718 32.529 1.00 54.88 306 ALA A N 1
ATOM 2512 C CA . ALA A 1 306 ? -27.094 1.501 33.123 1.00 54.88 306 ALA A CA 1
ATOM 2513 C C . ALA A 1 306 ? -28.630 1.505 33.268 1.00 54.88 306 ALA A C 1
ATOM 2515 O O . ALA A 1 306 ? -29.189 0.497 33.718 1.00 54.88 306 ALA A O 1
ATOM 2516 N N . LYS A 1 307 ? -29.290 2.621 32.941 1.00 55.84 307 LYS A N 1
ATOM 2517 C CA . LYS A 1 307 ? -30.748 2.780 32.953 1.00 55.84 307 LYS A CA 1
ATOM 2518 C C . LYS A 1 307 ? -31.384 2.170 31.706 1.00 55.84 307 LYS A C 1
ATOM 2520 O O . LYS A 1 307 ? -32.447 1.534 31.878 1.00 55.84 307 LYS A O 1
#

Organism: NCBI:txid222440

Sequence (307 aa):
MSYIPQSLDKCIATKDFDPPDKVSYWPLKKGEVIYRVSKLKPDLSVCLKGFETKLVPSDVLEDVDTFIQHPFQDGVFIKKNEVFEAFEKQILYYHPMNQQRKNHDGLLRHNFMCCQTFEGGLQCAWKEYRCDPPNIIANKSNEFMGHLKHECIRSKPKFNPQVEIDKKVIPEEVSMLFLVFISCCNISFRQINSEPFYNFIYAVMMLARQFKQVKIQDLFHKMERQKVQKEITKRASIELHYMLSKLKGCFVSVCNDSAKILSEKLTIATIKQAFRDAKPILMTCFKGACTKLNLIRFWKEIYEIAK

pLDDT: mean 75.31, std 12.99, range [20.81, 94.12]